Protein AF-0000000066291479 (afdb_homodimer)

Secondary structure (DSSP, 8-state):
-----HHHHHHHHHHHHHHHHHHTTT--HHHHHH-HHHHHHHHHHHHHHHHHHHTS-HHHHHH-TTS-HHHHHHHHHHHHH-GGG--HHHHHHIIIIIHHHHHHHHHT-/-----HHHHHHHHHHHHHHHHHHTTT--HHHHHH-HHHHHHHHHHHHHHHHHHHTS-HHHHHH-TTS-HHHHHHHHHHHHH-GGG--HHHHHHIIIIIHHHHHHHHHT-

Radius of gyration: 17.62 Å; Cα contacts (8 Å, |Δi|>4): 246; chains: 2; bounding box: 36×48×38 Å

Nearest PDB structures (foldseek):
  6n1l-assembly1_A  TM=4.143E-01  e=2.538E+00  Borreliella burgdorferi B31
  8bw8-assembly3_F  TM=4.283E-01  e=4.733E+00  Drosophila melanogaster
  6dg6-assembly5_E  TM=4.353E-01  e=8.826E+00  synthetic construct
  3eab-assembly3_C  TM=3.447E-01  e=7.171E+00  Homo sapiens
  6n1l-assembly1_A  TM=4.154E-01  e=2.538E+00  Borreliella burgdorferi B31

Foldseek 3Di:
DPPDDLVVLLVLLLVLLVVLCVLPVPHDLVVCVPDVVSVVSNLVSLLSNLVSLVPDDPVNCVVQVQQPSVVSVVSNVCCVPVVPDDDSVVVVCCSVPVSVSNNVSSVVD/DPPDDLVVLLVLLLVLLVVLCVLPVPHDLVVCVPDVVSVVSNLVSLLSNLVSLVPDDPVNCVVQVQQPSVVSVVSNVCCVPVVPDDDSVVVVCCSVPVSVSNNVSSVVD

InterPro domains:
  IPR008201 Ribonuclease HepT-like [PF01934] (13-107)
  IPR037038 tRNA nuclease HepT-like superfamily [G3DSA:1.20.120.580] (60-109)

Solvent-accessible surface area (backbone atoms only — not comparable to full-atom values): 11891 Å² total; per-residue (Å²): 126,80,87,64,54,71,65,58,33,53,48,48,29,43,54,24,34,52,46,42,48,62,76,47,66,90,54,55,70,70,56,45,76,72,29,63,55,58,46,29,18,41,50,36,29,45,35,47,30,6,52,35,40,66,69,54,50,66,72,60,46,66,74,44,67,85,46,62,52,66,58,37,33,50,49,22,52,43,56,66,75,42,59,89,68,68,58,61,69,61,49,48,48,39,56,70,50,49,36,60,50,46,39,56,48,58,71,70,105,127,80,88,64,53,69,66,58,32,52,47,48,30,41,53,25,36,51,46,41,48,62,75,45,66,90,56,53,68,71,55,43,77,72,29,62,55,57,47,29,18,39,50,36,28,46,35,47,31,6,54,34,40,66,69,54,49,67,72,62,44,66,75,44,66,86,45,61,52,66,59,36,32,50,48,24,51,44,57,67,74,40,60,89,69,67,58,60,69,60,49,47,48,40,56,70,51,49,37,60,48,47,38,56,50,57,72,70,104

Organism: Methanocaldococcus jannaschii (strain ATCC 43067 / DSM 2661 / JAL-1 / JCM 10045 / NBRC 100440) (NCBI:txid243232)

pLDDT: mean 96.5, std 7.43, range [45.62, 98.94]

Structure (mmCIF, N/CA/C/O backbone):
data_AF-0000000066291479-model_v1
#
loop_
_entity.id
_entity.type
_entity.pdbx_description
1 polymer 'Putative RNase MJ1380'
#
loop_
_atom_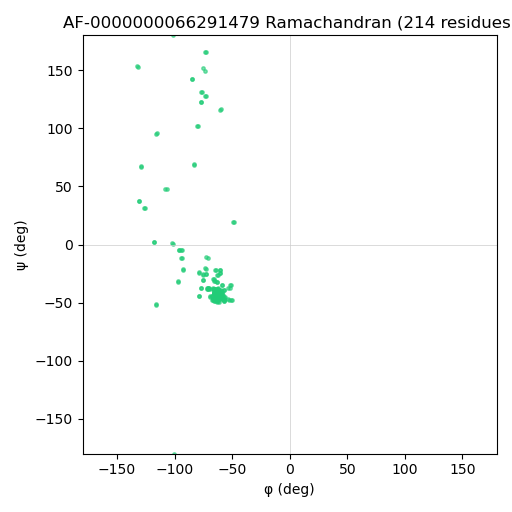site.group_PDB
_atom_site.id
_atom_site.type_symbol
_atom_site.label_atom_id
_atom_site.label_alt_id
_atom_site.label_comp_id
_atom_site.label_asym_id
_atom_site.label_entity_id
_atom_site.label_seq_id
_atom_site.pdbx_PDB_ins_code
_atom_site.Cartn_x
_atom_site.Cartn_y
_atom_site.Cartn_z
_atom_site.occupancy
_atom_site.B_iso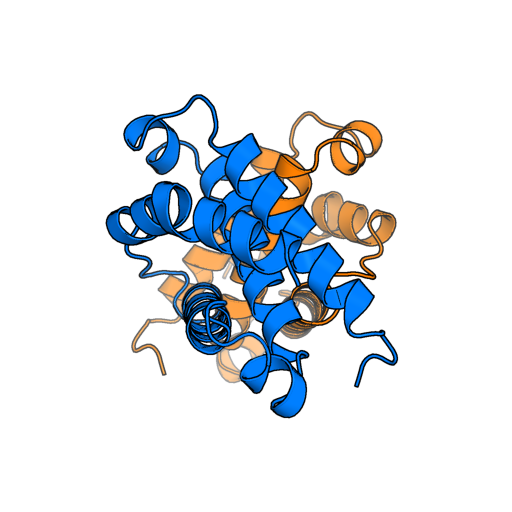_or_equiv
_atom_site.auth_seq_id
_atom_site.auth_comp_id
_atom_site.auth_asym_id
_atom_site.auth_atom_id
_atom_site.pdbx_PDB_model_num
ATOM 1 N N . MET A 1 1 ? -16 0.731 13.461 1 45.62 1 MET A N 1
ATOM 2 C CA . MET A 1 1 ? -15.219 1.939 13.227 1 45.62 1 MET A CA 1
ATOM 3 C C . MET A 1 1 ? -14.156 2.111 14.305 1 45.62 1 MET A C 1
ATOM 5 O O . MET A 1 1 ? -14.398 1.809 15.477 1 45.62 1 MET A O 1
ATOM 9 N N . SER A 1 2 ? -12.859 2.281 13.93 1 53.69 2 SER A N 1
ATOM 10 C CA . SER A 1 2 ? -11.82 2.133 14.945 1 53.69 2 SER A CA 1
ATOM 11 C C . SER A 1 2 ? -12.016 3.129 16.078 1 53.69 2 SER A C 1
ATOM 13 O O . SER A 1 2 ? -12.469 4.254 15.859 1 53.69 2 SER A O 1
ATOM 15 N N . LYS A 1 3 ? -12.242 2.691 17.141 1 65.75 3 LYS A N 1
ATOM 16 C CA . LYS A 1 3 ? -12.32 3.404 18.422 1 65.75 3 LYS A CA 1
ATOM 17 C C . LYS A 1 3 ? -11.102 4.305 18.609 1 65.75 3 LYS A C 1
ATOM 19 O O . LYS A 1 3 ? -10.883 4.824 19.719 1 65.75 3 LYS A O 1
ATOM 24 N N . ARG A 1 4 ? -10.516 4.559 17.5 1 82.25 4 ARG A N 1
ATOM 25 C CA . ARG A 1 4 ? -9.312 5.371 17.625 1 82.25 4 ARG A CA 1
ATOM 26 C C . ARG A 1 4 ? -9.648 6.855 17.656 1 82.25 4 ARG A C 1
ATOM 28 O O . ARG A 1 4 ? -10.578 7.301 16.969 1 82.25 4 ARG A O 1
ATOM 35 N N . ASP A 1 5 ? -8.953 7.57 18.438 1 90.19 5 ASP A N 1
ATOM 36 C CA . ASP A 1 5 ? -9.109 9.016 18.562 1 90.19 5 ASP A CA 1
ATOM 37 C C . ASP A 1 5 ? -8.547 9.742 17.344 1 90.19 5 ASP A C 1
ATOM 39 O O . ASP A 1 5 ? -7.664 9.227 16.656 1 90.19 5 ASP A O 1
ATOM 43 N N . VAL A 1 6 ? -9.148 10.859 17.047 1 94.69 6 VAL A N 1
ATOM 44 C CA . VAL A 1 6 ? -8.734 11.688 15.922 1 94.69 6 VAL A CA 1
ATOM 45 C C . VAL A 1 6 ? -7.234 11.945 15.992 1 94.69 6 VAL A C 1
ATOM 47 O O . VAL A 1 6 ? -6.551 11.977 14.961 1 94.69 6 VAL A O 1
ATOM 50 N N . LYS A 1 7 ? -6.711 12.062 17.156 1 95.44 7 LYS A N 1
ATOM 51 C CA . LYS A 1 7 ? -5.289 12.328 17.359 1 95.44 7 LYS A CA 1
ATOM 52 C C . LYS A 1 7 ? -4.434 11.195 16.797 1 95.44 7 LYS A C 1
ATOM 54 O O . LYS A 1 7 ? -3.338 11.43 16.281 1 95.44 7 LYS A O 1
ATOM 59 N N . ALA A 1 8 ? -4.91 9.992 16.938 1 96.88 8 ALA A N 1
ATOM 60 C CA . ALA A 1 8 ? -4.172 8.836 16.438 1 96.88 8 ALA A CA 1
ATOM 61 C C . ALA A 1 8 ? -4.078 8.875 14.906 1 96.88 8 ALA A C 1
ATOM 63 O O . ALA A 1 8 ? -3.033 8.547 14.336 1 96.88 8 ALA A O 1
ATOM 64 N N . PHE A 1 9 ? -5.156 9.312 14.25 1 97.62 9 PHE A N 1
ATOM 65 C CA . PHE A 1 9 ? -5.164 9.391 12.797 1 97.62 9 PHE A CA 1
ATOM 66 C C . PHE A 1 9 ? -4.262 10.523 12.312 1 97.62 9 PHE A C 1
ATOM 68 O O . PHE A 1 9 ? -3.555 10.367 11.312 1 97.62 9 PHE A O 1
ATOM 75 N N . LEU A 1 10 ? -4.285 11.602 13.055 1 98.06 10 LEU A N 1
ATOM 76 C CA . LEU A 1 10 ? -3.402 12.703 12.711 1 98.06 10 LEU A CA 1
ATOM 77 C C . LEU A 1 10 ? -1.939 12.297 12.844 1 98.06 10 LEU A C 1
ATOM 79 O O . LEU A 1 10 ? -1.104 12.68 12.023 1 98.06 10 LEU A O 1
ATOM 83 N N . TYR A 1 11 ? -1.684 11.547 13.875 1 98 11 TYR A N 1
ATOM 84 C CA . TYR A 1 11 ? -0.327 11.047 14.078 1 98 11 TYR A CA 1
ATOM 85 C C . TYR A 1 11 ? 0.099 10.156 12.914 1 98 11 TYR A C 1
ATOM 87 O O . TYR A 1 11 ? 1.228 10.258 12.43 1 98 11 TYR A O 1
ATOM 95 N N . ASP A 1 12 ? -0.798 9.273 12.453 1 98.44 12 ASP A N 1
ATOM 96 C CA . ASP A 1 12 ? -0.493 8.391 11.336 1 98.44 12 ASP A CA 1
ATOM 97 C C . ASP A 1 12 ? -0.18 9.195 10.07 1 98.44 12 ASP A C 1
ATOM 99 O O . ASP A 1 12 ? 0.725 8.836 9.312 1 98.44 12 ASP A O 1
ATOM 103 N N . ILE A 1 13 ? -0.959 10.211 9.859 1 98.81 13 ILE A N 1
ATOM 104 C CA . ILE A 1 13 ? -0.757 11.062 8.695 1 98.81 13 ILE A CA 1
ATOM 105 C C . ILE A 1 13 ? 0.618 11.727 8.773 1 98.81 13 ILE A C 1
ATOM 107 O O . ILE A 1 13 ? 1.382 11.695 7.805 1 98.81 13 ILE A O 1
ATOM 111 N N . LEU A 1 14 ? 0.939 12.234 9.938 1 98.81 14 LEU A N 1
ATOM 112 C CA . LEU A 1 14 ? 2.205 12.938 10.117 1 98.81 14 LEU A CA 1
ATOM 113 C C . LEU A 1 14 ? 3.385 11.984 9.977 1 98.81 14 LEU A C 1
ATOM 115 O O . LEU A 1 14 ? 4.371 12.305 9.305 1 98.81 14 LEU A O 1
ATOM 119 N N . GLU A 1 15 ? 3.27 10.875 10.609 1 98.75 15 GLU A N 1
ATOM 120 C CA . GLU A 1 15 ? 4.336 9.875 10.523 1 98.75 15 GLU A CA 1
ATOM 121 C C . GLU A 1 15 ? 4.555 9.422 9.086 1 98.75 15 GLU A C 1
ATOM 123 O O . GLU A 1 15 ? 5.695 9.305 8.633 1 98.75 15 GLU A O 1
ATOM 128 N N . SER A 1 16 ? 3.486 9.211 8.375 1 98.88 16 SER A N 1
ATOM 129 C CA . SER A 1 16 ? 3.586 8.75 7 1 98.88 16 SER A CA 1
ATOM 130 C C . SER A 1 16 ? 4.121 9.844 6.082 1 98.88 16 SER A C 1
ATOM 132 O O . SER A 1 16 ? 4.871 9.562 5.145 1 98.88 16 SER A O 1
ATOM 134 N N . ALA A 1 17 ? 3.689 11.055 6.355 1 98.94 17 ALA A N 1
ATOM 135 C CA . ALA A 1 17 ? 4.262 12.164 5.602 1 98.94 17 ALA A CA 1
ATOM 136 C C . ALA A 1 17 ? 5.77 12.258 5.82 1 98.94 17 ALA A C 1
ATOM 138 O O . ALA A 1 17 ? 6.531 12.453 4.867 1 98.94 17 ALA A O 1
ATOM 139 N N . ASN A 1 18 ? 6.199 12.109 7.074 1 98.88 18 ASN A N 1
ATOM 140 C CA . ASN A 1 18 ? 7.625 12.102 7.387 1 98.88 18 ASN A CA 1
ATOM 141 C C . ASN A 1 18 ? 8.352 10.977 6.664 1 98.88 18 ASN A C 1
ATOM 143 O O . ASN A 1 18 ? 9.477 11.156 6.195 1 98.88 18 ASN A O 1
ATOM 147 N N . ASP A 1 19 ? 7.703 9.859 6.605 1 98.88 19 ASP A N 1
ATOM 148 C CA . ASP A 1 19 ? 8.297 8.719 5.91 1 98.88 19 ASP A CA 1
ATOM 149 C C . ASP A 1 19 ? 8.516 9.023 4.434 1 98.88 19 ASP A C 1
ATOM 151 O O . ASP A 1 19 ? 9.578 8.734 3.885 1 98.88 19 ASP A O 1
ATOM 155 N N . VAL A 1 20 ? 7.523 9.609 3.766 1 98.94 20 VAL A N 1
ATOM 156 C CA . VAL A 1 20 ? 7.633 9.969 2.355 1 98.94 20 VAL A CA 1
ATOM 157 C C . VAL A 1 20 ? 8.828 10.898 2.146 1 98.94 20 VAL A C 1
ATOM 159 O O . VAL A 1 20 ? 9.625 10.695 1.234 1 98.94 20 VAL A O 1
ATOM 162 N N . ILE A 1 21 ? 8.867 11.875 3.002 1 98.88 21 ILE A N 1
ATOM 163 C CA . ILE A 1 21 ? 9.922 12.875 2.9 1 98.88 21 ILE A CA 1
ATOM 164 C C . ILE A 1 21 ? 11.281 12.211 3.119 1 98.88 21 ILE A C 1
ATOM 166 O O . ILE A 1 21 ? 12.227 12.445 2.359 1 98.88 21 ILE A O 1
ATOM 170 N N . GLU A 1 22 ? 11.398 11.336 4.043 1 98.75 22 GLU A N 1
ATOM 171 C CA . GLU A 1 22 ? 12.656 10.656 4.355 1 98.75 22 GLU A CA 1
ATOM 172 C C . GLU A 1 22 ? 13.055 9.688 3.24 1 98.75 22 GLU A C 1
ATOM 174 O O . GLU A 1 22 ? 14.219 9.641 2.842 1 98.75 22 GLU A O 1
ATOM 179 N N . PHE A 1 23 ? 12.094 8.922 2.746 1 98.75 23 PHE A N 1
ATOM 180 C CA . PHE A 1 23 ? 12.367 7.941 1.703 1 98.75 23 PHE A CA 1
ATOM 181 C C . PHE A 1 23 ? 12.898 8.617 0.445 1 98.75 23 PHE A C 1
ATOM 183 O O . PHE A 1 23 ? 13.586 7.992 -0.36 1 98.75 23 PHE A O 1
ATOM 190 N N . THR A 1 24 ? 12.562 9.914 0.266 1 98.81 24 THR A N 1
ATOM 191 C CA . THR A 1 24 ? 12.852 10.555 -1.014 1 98.81 24 THR A CA 1
ATOM 192 C C . THR A 1 24 ? 13.828 11.711 -0.83 1 98.81 24 THR A C 1
ATOM 194 O O . THR A 1 24 ? 14.023 12.516 -1.744 1 98.81 24 THR A O 1
ATOM 197 N N . LYS A 1 25 ? 14.32 11.992 0.314 1 97.69 25 LYS A N 1
ATOM 198 C CA . LYS A 1 25 ? 15.109 13.156 0.707 1 97.69 25 LYS A CA 1
ATOM 199 C C . LYS A 1 25 ? 16.312 13.336 -0.22 1 97.69 25 LYS A C 1
ATOM 201 O O . LYS A 1 25 ? 16.641 14.461 -0.596 1 97.69 25 LYS A O 1
ATOM 206 N N . ASP A 1 26 ? 17.031 12.383 -0.728 1 96.81 26 ASP A N 1
ATOM 207 C CA . ASP A 1 26 ? 18.281 12.57 -1.448 1 96.81 26 ASP A CA 1
ATOM 208 C C . ASP A 1 26 ? 18.234 11.898 -2.82 1 96.81 26 ASP A C 1
ATOM 210 O O . ASP A 1 26 ? 19.25 11.406 -3.314 1 96.81 26 ASP A O 1
ATOM 214 N N . ILE A 1 27 ? 17.031 11.906 -3.312 1 98.38 27 ILE A N 1
ATOM 215 C CA . ILE A 1 27 ? 16.938 11.289 -4.633 1 98.38 27 ILE A CA 1
ATOM 216 C C . ILE A 1 27 ? 16.156 12.203 -5.574 1 98.38 27 ILE A C 1
ATOM 218 O O . ILE A 1 27 ? 15.336 13.008 -5.129 1 98.38 27 ILE A O 1
ATOM 222 N N . ASP A 1 28 ? 16.469 12.078 -6.844 1 98.5 28 ASP A N 1
ATOM 223 C CA . ASP A 1 28 ? 15.711 12.805 -7.863 1 98.5 28 ASP A CA 1
ATOM 224 C C . ASP A 1 28 ? 14.695 11.891 -8.547 1 98.5 28 ASP A C 1
ATOM 226 O O . ASP A 1 28 ? 14.523 10.734 -8.141 1 98.5 28 ASP A O 1
ATOM 230 N N . TYR A 1 29 ? 13.977 12.406 -9.453 1 98.69 29 TYR A N 1
ATOM 231 C CA . TYR A 1 29 ? 12.906 11.656 -10.102 1 98.69 29 TYR A CA 1
ATOM 232 C C . TYR A 1 29 ? 13.453 10.398 -10.773 1 98.69 29 TYR A C 1
ATOM 234 O O . TYR A 1 29 ? 12.812 9.344 -10.742 1 98.69 29 TYR A O 1
ATOM 242 N N . ASN A 1 30 ? 14.562 10.531 -11.422 1 98.75 30 ASN A N 1
ATOM 243 C CA . ASN A 1 30 ? 15.148 9.383 -12.109 1 98.75 30 ASN A CA 1
ATOM 244 C C . ASN A 1 30 ? 15.469 8.25 -11.148 1 98.75 30 ASN A C 1
ATOM 246 O O . ASN A 1 30 ? 15.234 7.082 -11.453 1 98.75 30 ASN A O 1
ATOM 250 N N . GLU A 1 31 ? 16.031 8.562 -10.039 1 98.69 31 GLU A N 1
ATOM 251 C CA . GLU A 1 31 ? 16.297 7.559 -9.016 1 98.69 31 GLU A CA 1
ATOM 252 C C . GLU A 1 31 ? 15.008 6.965 -8.469 1 98.69 31 GLU A C 1
ATOM 254 O O . GLU A 1 31 ? 14.922 5.758 -8.242 1 98.69 31 GLU A O 1
ATOM 259 N N . PHE A 1 32 ? 14.094 7.863 -8.336 1 98.81 32 PHE A N 1
ATOM 260 C CA . PHE A 1 32 ? 12.789 7.438 -7.84 1 98.81 32 PHE A CA 1
ATOM 261 C C . PHE A 1 32 ? 12.141 6.438 -8.789 1 98.81 32 PHE A C 1
ATOM 263 O O . PHE A 1 32 ? 11.758 5.344 -8.375 1 98.81 32 PHE A O 1
ATOM 270 N N . ILE A 1 33 ? 12.102 6.719 -10.047 1 98.56 33 ILE A N 1
ATOM 271 C CA . ILE A 1 33 ? 11.352 5.918 -11.016 1 98.56 33 ILE A CA 1
ATOM 272 C C . ILE A 1 33 ? 12.086 4.602 -11.266 1 98.56 33 ILE A C 1
ATOM 274 O O . ILE A 1 33 ? 11.469 3.607 -11.656 1 98.56 33 ILE A O 1
ATOM 278 N N . ASN A 1 34 ? 13.359 4.531 -10.969 1 98.38 34 ASN A N 1
ATOM 279 C CA . ASN A 1 34 ? 14.133 3.334 -11.258 1 98.38 34 ASN A CA 1
ATOM 280 C C . ASN A 1 34 ? 14.359 2.492 -10.008 1 98.38 34 ASN A C 1
ATOM 282 O O . ASN A 1 34 ? 15.023 1.456 -10.055 1 98.38 34 ASN A O 1
ATOM 286 N N . ASN A 1 35 ? 13.844 2.912 -8.93 1 98.31 35 ASN A N 1
ATOM 287 C CA . ASN A 1 35 ? 13.93 2.162 -7.68 1 98.31 35 ASN A CA 1
ATOM 288 C C . ASN A 1 35 ? 12.547 1.723 -7.195 1 98.31 35 ASN A C 1
ATOM 290 O O . ASN A 1 35 ? 11.898 2.438 -6.43 1 98.31 35 ASN A O 1
ATOM 294 N N . LYS A 1 36 ? 12.234 0.596 -7.523 1 98.5 36 LYS A N 1
ATOM 295 C CA . LYS A 1 36 ? 10.891 0.085 -7.281 1 98.5 36 LYS A CA 1
ATOM 296 C C . LYS A 1 36 ? 10.586 0.019 -5.789 1 98.5 36 LYS A C 1
ATOM 298 O O . LYS A 1 36 ? 9.461 0.272 -5.367 1 98.5 36 LYS A O 1
ATOM 303 N N . MET A 1 37 ? 11.547 -0.345 -5.051 1 98.56 37 MET A N 1
ATOM 304 C CA . MET A 1 37 ? 11.336 -0.451 -3.607 1 98.56 37 MET A CA 1
ATOM 305 C C . MET A 1 37 ? 10.945 0.897 -3.016 1 98.56 37 MET A C 1
ATOM 307 O O . MET A 1 37 ? 10.031 0.975 -2.193 1 98.56 37 MET A O 1
ATOM 311 N N . ILE A 1 38 ? 11.625 1.952 -3.441 1 98.81 38 ILE A N 1
ATOM 312 C CA . ILE A 1 38 ? 11.305 3.287 -2.949 1 98.81 38 ILE A CA 1
ATOM 313 C C . ILE A 1 38 ? 9.906 3.684 -3.416 1 98.81 38 ILE A C 1
ATOM 315 O O . ILE A 1 38 ? 9.109 4.219 -2.639 1 98.81 38 ILE A O 1
ATOM 319 N N . ARG A 1 39 ? 9.57 3.365 -4.664 1 98.81 39 ARG A N 1
ATOM 320 C CA . ARG A 1 39 ? 8.25 3.705 -5.199 1 98.81 39 ARG A CA 1
ATOM 321 C C . ARG A 1 39 ? 7.145 3.012 -4.41 1 98.81 39 ARG A C 1
ATOM 323 O O . ARG A 1 39 ? 6.152 3.639 -4.043 1 98.81 39 ARG A O 1
ATOM 330 N N . TYR A 1 40 ? 7.41 1.78 -4.156 1 98.88 40 TYR A N 1
ATOM 331 C CA . TYR A 1 40 ? 6.422 1.006 -3.416 1 98.88 40 TYR A CA 1
ATOM 332 C C . TYR A 1 40 ? 6.258 1.54 -1.999 1 98.88 40 TYR A C 1
ATOM 334 O O . TYR A 1 40 ? 5.133 1.681 -1.508 1 98.88 40 TYR A O 1
ATOM 342 N N . ALA A 1 41 ? 7.34 1.859 -1.37 1 98.94 41 ALA A N 1
ATOM 343 C CA . ALA A 1 41 ? 7.297 2.367 -0.001 1 98.94 41 ALA A CA 1
ATOM 344 C C . ALA A 1 41 ? 6.562 3.703 0.065 1 98.94 41 ALA A C 1
ATOM 346 O O . ALA A 1 41 ? 5.75 3.928 0.963 1 98.94 41 ALA A O 1
ATOM 347 N N . VAL A 1 42 ? 6.852 4.527 -0.869 1 98.94 42 VAL A N 1
ATOM 348 C CA . VAL A 1 42 ? 6.223 5.844 -0.934 1 98.94 42 VAL A CA 1
ATOM 349 C C . VAL A 1 42 ? 4.719 5.691 -1.136 1 98.94 42 VAL A C 1
ATOM 351 O O . VAL A 1 42 ? 3.924 6.348 -0.458 1 98.94 42 VAL A O 1
ATOM 354 N N . ILE A 1 43 ? 4.363 4.84 -2.023 1 98.94 43 ILE A N 1
ATOM 355 C CA . ILE A 1 43 ? 2.949 4.637 -2.322 1 98.94 43 ILE A CA 1
ATOM 356 C C . ILE A 1 43 ? 2.232 4.086 -1.091 1 98.94 43 ILE A C 1
ATOM 358 O O . ILE A 1 43 ? 1.132 4.527 -0.756 1 98.94 43 ILE A O 1
ATOM 362 N N . ARG A 1 44 ? 2.836 3.201 -0.407 1 98.94 44 ARG A N 1
ATOM 363 C CA . ARG A 1 44 ? 2.275 2.67 0.831 1 98.94 44 ARG A CA 1
ATOM 364 C C . ARG A 1 44 ? 2.049 3.781 1.851 1 98.94 44 ARG A C 1
ATOM 366 O O . ARG A 1 44 ? 1.003 3.832 2.5 1 98.94 44 ARG A O 1
ATOM 373 N N . ALA A 1 45 ? 2.984 4.641 2.006 1 98.94 45 ALA A N 1
ATOM 374 C CA . ALA A 1 45 ? 2.854 5.754 2.943 1 98.94 45 ALA A CA 1
ATOM 375 C C . ALA A 1 45 ? 1.689 6.664 2.557 1 98.94 45 ALA A C 1
ATOM 377 O O . ALA A 1 45 ? 0.925 7.102 3.418 1 98.94 45 ALA A O 1
ATOM 378 N N . LEU A 1 46 ? 1.566 6.898 1.259 1 98.94 46 LEU A N 1
ATOM 379 C CA . LEU A 1 46 ? 0.479 7.742 0.77 1 98.94 46 LEU A CA 1
ATOM 380 C C . LEU A 1 46 ? -0.872 7.07 0.995 1 98.94 46 LEU A C 1
ATOM 382 O O . LEU A 1 46 ? -1.861 7.742 1.295 1 98.94 46 LEU A O 1
ATOM 386 N N . GLU A 1 47 ? -0.913 5.789 0.826 1 98.94 47 GLU A N 1
ATOM 387 C CA . GLU A 1 47 ? -2.131 5.039 1.115 1 98.94 47 GLU A CA 1
ATOM 388 C C . GLU A 1 47 ? -2.539 5.191 2.578 1 98.94 47 GLU A C 1
ATOM 390 O O . GLU A 1 47 ? -3.723 5.344 2.885 1 98.94 47 GLU A O 1
ATOM 395 N N . ILE A 1 48 ? -1.565 5.152 3.477 1 98.88 48 ILE A N 1
ATOM 396 C CA . ILE A 1 48 ? -1.852 5.293 4.902 1 98.88 48 ILE A CA 1
ATOM 397 C C . ILE A 1 48 ? -2.389 6.691 5.188 1 98.88 48 ILE A C 1
ATOM 399 O O . ILE A 1 48 ? -3.371 6.852 5.914 1 98.88 48 ILE A O 1
ATOM 403 N N . ILE A 1 49 ? -1.785 7.691 4.574 1 98.88 49 ILE A N 1
ATOM 404 C CA . ILE A 1 49 ? -2.246 9.062 4.734 1 98.88 49 ILE A CA 1
ATOM 405 C C . ILE A 1 49 ? -3.713 9.172 4.32 1 98.88 49 ILE A C 1
ATOM 407 O O . ILE A 1 49 ? -4.531 9.742 5.047 1 98.88 49 ILE A O 1
ATOM 411 N N . GLY A 1 50 ? -4.027 8.648 3.191 1 98.69 50 GLY A N 1
ATOM 412 C CA . GLY A 1 50 ? -5.398 8.688 2.705 1 98.69 50 GLY A CA 1
ATOM 413 C C . GLY A 1 50 ? -6.359 7.895 3.568 1 98.69 50 GLY A C 1
ATOM 414 O O . GLY A 1 50 ? -7.477 8.344 3.836 1 98.69 50 GLY A O 1
ATOM 415 N N . GLU A 1 51 ? -5.922 6.711 3.988 1 98.5 51 GLU A N 1
ATOM 416 C CA . GLU A 1 51 ? -6.781 5.883 4.832 1 98.5 51 GLU A CA 1
ATOM 417 C C . GLU A 1 51 ? -7.078 6.574 6.16 1 98.5 51 GLU A C 1
ATOM 419 O O . GLU A 1 51 ? -8.227 6.621 6.602 1 98.5 51 GLU A O 1
ATOM 424 N N . ALA A 1 52 ? -6.051 7.062 6.805 1 98.12 52 ALA A N 1
ATOM 425 C CA . ALA A 1 52 ? -6.23 7.781 8.062 1 98.12 52 ALA A CA 1
ATOM 426 C C . ALA A 1 52 ? -7.164 8.977 7.883 1 98.12 52 ALA A C 1
ATOM 428 O O . ALA A 1 52 ? -8 9.25 8.742 1 98.12 52 ALA A O 1
ATOM 429 N N . SER A 1 53 ? -7.035 9.641 6.777 1 98.25 53 SER A N 1
ATOM 430 C CA . SER A 1 53 ? -7.848 10.82 6.492 1 98.25 53 SER A CA 1
ATOM 431 C C . SER A 1 53 ? -9.328 10.461 6.406 1 98.25 53 SER A C 1
ATOM 433 O O . SER A 1 53 ? -10.188 11.281 6.738 1 98.25 53 SER A O 1
ATOM 435 N N . ARG A 1 54 ? -9.562 9.297 5.953 1 96.94 54 ARG A N 1
ATOM 436 C CA . ARG A 1 54 ? -10.938 8.852 5.801 1 96.94 54 ARG A CA 1
ATOM 437 C C . ARG A 1 54 ? -11.664 8.836 7.141 1 96.94 54 ARG A C 1
ATOM 439 O O . ARG A 1 54 ? -12.891 8.969 7.195 1 96.94 54 ARG A O 1
ATOM 446 N N . TYR A 1 55 ? -10.953 8.773 8.156 1 96.38 55 TYR A N 1
ATOM 447 C CA . TYR A 1 55 ? -11.562 8.594 9.469 1 96.38 55 TYR A CA 1
ATOM 448 C C . TYR A 1 55 ? -11.742 9.93 10.18 1 96.38 55 TYR A C 1
ATOM 450 O O . TYR A 1 55 ? -12.328 9.992 11.266 1 96.38 55 TYR A O 1
ATOM 458 N N . ILE A 1 56 ? -11.258 10.977 9.578 1 96.69 56 ILE A N 1
ATOM 459 C CA . ILE A 1 56 ? -11.469 12.312 10.125 1 96.69 56 ILE A CA 1
ATOM 460 C C . ILE A 1 56 ? -12.883 12.781 9.812 1 96.69 56 ILE A C 1
ATOM 462 O O . ILE A 1 56 ? -13.289 12.828 8.641 1 96.69 56 ILE A O 1
ATOM 466 N N . ASN A 1 57 ? -13.594 13.094 10.828 1 94.81 57 ASN A N 1
ATOM 467 C CA . ASN A 1 57 ? -15 13.43 10.617 1 94.81 57 ASN A CA 1
ATOM 468 C C . ASN A 1 57 ? -15.148 14.805 9.961 1 94.81 57 ASN A C 1
ATOM 470 O O . ASN A 1 57 ? -14.211 15.609 9.969 1 94.81 57 ASN A O 1
ATOM 474 N N . ASN A 1 58 ? -16.312 15.039 9.484 1 95.62 58 ASN A N 1
ATOM 475 C CA . ASN A 1 58 ? -16.578 16.234 8.703 1 95.62 58 ASN A CA 1
ATOM 476 C C . ASN A 1 58 ? -16.422 17.5 9.539 1 95.62 58 ASN A C 1
ATOM 478 O O . ASN A 1 58 ? -15.93 18.516 9.055 1 95.62 58 ASN A O 1
ATOM 482 N N . ASP A 1 59 ? -16.922 17.484 10.75 1 95.62 59 ASP A N 1
ATOM 483 C CA . ASP A 1 59 ? -16.797 18.641 11.625 1 95.62 59 ASP A CA 1
ATOM 484 C C . ASP A 1 59 ? -15.344 19.047 11.805 1 95.62 59 ASP A C 1
ATOM 486 O O . ASP A 1 59 ? -15.016 20.234 11.781 1 95.62 59 ASP A O 1
ATOM 490 N N . PHE A 1 60 ? -14.523 18.094 12.031 1 95.75 60 PHE A N 1
ATOM 491 C CA . PHE A 1 60 ? -13.094 18.344 12.203 1 95.75 60 PHE A CA 1
ATOM 492 C C . PHE A 1 60 ? -12.477 18.859 10.914 1 95.75 60 PHE A C 1
ATOM 494 O O . PHE A 1 60 ? -11.656 19.781 10.938 1 95.75 60 PHE A O 1
ATOM 501 N N . ARG A 1 61 ? -12.844 18.312 9.805 1 96.5 61 ARG A N 1
ATOM 502 C CA . ARG A 1 61 ? -12.344 18.75 8.508 1 96.5 61 ARG A CA 1
ATOM 503 C C . ARG A 1 61 ? -12.664 20.219 8.25 1 96.5 61 ARG A C 1
ATOM 505 O O . ARG A 1 61 ? -11.836 20.953 7.711 1 96.5 61 ARG A O 1
ATOM 512 N N . GLU A 1 62 ? -13.828 20.531 8.617 1 96.94 62 GLU A N 1
ATOM 513 C CA . GLU A 1 62 ? -14.289 21.906 8.391 1 96.94 62 GLU A CA 1
ATOM 514 C C . GLU A 1 62 ? -13.492 22.906 9.227 1 96.94 62 GLU A C 1
ATOM 516 O O . GLU A 1 62 ? -13.344 24.062 8.836 1 96.94 62 GLU A O 1
ATOM 521 N N . LYS A 1 63 ? -13.023 22.469 10.344 1 96.81 63 LYS A N 1
ATOM 522 C CA . LYS A 1 63 ? -12.227 23.328 11.227 1 96.81 63 LYS A CA 1
ATOM 523 C C . LYS A 1 63 ? -10.836 23.562 10.648 1 96.81 63 LYS A C 1
ATOM 525 O O . LYS A 1 63 ? -10.18 24.562 10.977 1 96.81 63 LYS A O 1
ATOM 530 N N . PHE A 1 64 ? -10.352 22.688 9.844 1 97.62 64 PHE A N 1
ATOM 531 C CA . PHE A 1 64 ? -9.016 22.766 9.266 1 97.62 64 PHE A CA 1
ATOM 532 C C . PHE A 1 64 ? -9.07 22.594 7.75 1 97.62 64 PHE A C 1
ATOM 534 O O . PHE A 1 64 ? -8.516 21.625 7.211 1 97.62 64 PHE A O 1
ATOM 541 N N . PRO A 1 65 ? -9.656 23.547 7.098 1 96.62 65 PRO A N 1
ATOM 542 C CA . PRO A 1 65 ? -9.938 23.422 5.664 1 96.62 65 PRO A CA 1
ATOM 543 C C . PRO A 1 65 ? -8.68 23.5 4.805 1 96.62 65 PRO A C 1
ATOM 545 O O . PRO A 1 65 ? -8.719 23.172 3.615 1 96.62 65 PRO A O 1
ATOM 548 N N . ASN A 1 66 ? -7.578 23.891 5.363 1 97.31 66 ASN A N 1
ATOM 549 C CA . ASN A 1 66 ? -6.332 23.984 4.609 1 97.31 66 ASN A CA 1
ATOM 550 C C . ASN A 1 66 ? -5.723 22.609 4.359 1 97.31 66 ASN A C 1
ATOM 552 O O . ASN A 1 66 ? -4.871 22.453 3.484 1 97.31 66 ASN A O 1
ATOM 556 N N . VAL A 1 67 ? -6.059 21.688 5.223 1 98.44 67 VAL A N 1
ATOM 557 C CA . VAL A 1 67 ? -5.648 20.312 4.965 1 98.44 67 VAL A CA 1
ATOM 558 C C . VAL A 1 67 ? -6.496 19.719 3.84 1 98.44 67 VAL A C 1
ATOM 560 O O . VAL A 1 67 ? -7.727 19.781 3.889 1 98.44 67 VAL A O 1
ATOM 563 N N . PRO A 1 68 ? -5.887 19.172 2.832 1 98.38 68 PRO A N 1
ATOM 564 C CA . PRO A 1 68 ? -6.652 18.656 1.698 1 98.38 68 PRO A CA 1
ATOM 565 C C . PRO A 1 68 ? -7.191 17.25 1.944 1 98.38 68 PRO A C 1
ATOM 567 O O . PRO A 1 68 ? -6.82 16.312 1.233 1 98.38 68 PRO A O 1
ATOM 570 N N . TRP A 1 69 ? -8.148 17.078 2.852 1 98.38 69 TRP A N 1
ATOM 571 C CA . TRP A 1 69 ? -8.672 15.797 3.336 1 98.38 69 TRP A CA 1
ATOM 572 C C . TRP A 1 69 ? -9.203 14.953 2.184 1 98.38 69 TRP A C 1
ATOM 574 O O . TRP A 1 69 ? -8.828 13.789 2.037 1 98.38 69 TRP A O 1
ATOM 584 N N . LYS A 1 70 ? -9.977 15.547 1.33 1 98 70 LYS A N 1
ATOM 585 C CA . LYS A 1 70 ? -10.641 14.812 0.253 1 98 70 LYS A CA 1
ATOM 586 C C . LYS A 1 70 ? -9.633 14.367 -0.807 1 98 70 LYS A C 1
ATOM 588 O O . LYS A 1 70 ? -9.758 13.281 -1.368 1 98 70 LYS A O 1
ATOM 593 N N . GLU A 1 71 ? -8.703 15.203 -1.062 1 98.62 71 GLU A N 1
ATOM 594 C CA . GLU A 1 71 ? -7.68 14.883 -2.049 1 98.62 71 GLU A CA 1
ATOM 595 C C . GLU A 1 71 ? -6.809 13.719 -1.579 1 98.62 71 GLU A C 1
ATOM 597 O O . GLU A 1 71 ? -6.414 12.867 -2.381 1 98.62 71 GLU A O 1
ATOM 602 N N . MET A 1 72 ? -6.516 13.711 -0.301 1 98.81 72 MET A N 1
ATOM 603 C CA . MET A 1 72 ? -5.723 12.617 0.262 1 98.81 72 MET A CA 1
ATOM 604 C C . MET A 1 72 ? -6.461 11.289 0.142 1 98.81 72 MET A C 1
ATOM 606 O O . MET A 1 72 ? -5.871 10.281 -0.249 1 98.81 72 MET A O 1
ATOM 610 N N . VAL A 1 73 ? -7.703 11.312 0.436 1 98.62 73 VAL A N 1
ATOM 611 C CA . VAL A 1 73 ? -8.523 10.117 0.312 1 98.62 73 VAL A CA 1
ATOM 612 C C . VAL A 1 73 ? -8.617 9.703 -1.155 1 98.62 73 VAL A C 1
ATOM 614 O O . VAL A 1 73 ? -8.516 8.516 -1.48 1 98.62 73 VAL A O 1
ATOM 617 N N . GLY A 1 74 ? -8.828 10.688 -1.994 1 98.5 74 GLY A N 1
ATOM 618 C CA . GLY A 1 74 ? -8.906 10.422 -3.422 1 98.5 74 GLY A CA 1
ATOM 619 C C . GLY A 1 74 ? -7.648 9.781 -3.979 1 98.5 74 GLY A C 1
ATOM 620 O O . GLY A 1 74 ? -7.727 8.82 -4.754 1 98.5 74 GLY A O 1
ATOM 621 N N . LEU A 1 75 ? -6.527 10.312 -3.609 1 98.69 75 LEU A N 1
ATOM 622 C CA . LEU A 1 75 ? -5.266 9.75 -4.078 1 98.69 75 LEU A CA 1
ATOM 623 C C . LEU A 1 75 ? -5.113 8.305 -3.619 1 98.69 75 LEU A C 1
ATOM 625 O O . LEU A 1 75 ? -4.695 7.441 -4.398 1 98.69 75 LEU A O 1
ATOM 629 N N . ARG A 1 76 ? -5.395 8.062 -2.367 1 98.5 76 ARG A N 1
ATOM 630 C CA . ARG A 1 76 ? -5.359 6.699 -1.844 1 98.5 76 ARG A CA 1
ATOM 631 C C . ARG A 1 76 ? -6.176 5.758 -2.721 1 98.5 76 ARG A C 1
ATOM 633 O O . ARG A 1 76 ? -5.723 4.656 -3.049 1 98.5 76 ARG A O 1
ATOM 640 N N . ASN A 1 77 ? -7.402 6.141 -3.084 1 97.94 77 ASN A N 1
ATOM 641 C CA . ASN A 1 77 ? -8.281 5.312 -3.9 1 97.94 77 ASN A CA 1
ATOM 642 C C . ASN A 1 77 ? -7.664 5.008 -5.262 1 97.94 77 ASN A C 1
ATOM 644 O O . ASN A 1 77 ? -7.738 3.877 -5.742 1 97.94 77 ASN A O 1
ATOM 648 N N . ILE A 1 78 ? -7.082 5.977 -5.797 1 98.19 78 ILE A N 1
ATOM 649 C CA . ILE A 1 78 ? -6.43 5.801 -7.09 1 98.19 78 ILE A CA 1
ATOM 650 C C . ILE A 1 78 ? -5.277 4.809 -6.953 1 98.19 78 ILE A C 1
ATOM 652 O O . ILE A 1 78 ? -5.152 3.879 -7.754 1 98.19 78 ILE A O 1
ATOM 656 N N . LEU A 1 79 ? -4.449 4.969 -5.969 1 98.62 79 LEU A N 1
ATOM 657 C CA . LEU A 1 79 ? -3.254 4.148 -5.789 1 98.62 79 LEU A CA 1
ATOM 658 C C . LEU A 1 79 ? -3.625 2.697 -5.508 1 98.62 79 LEU A C 1
ATOM 660 O O . LEU A 1 79 ? -2.91 1.779 -5.914 1 98.62 79 LEU A O 1
ATOM 664 N N . ILE A 1 80 ? -4.746 2.498 -4.859 1 97.56 80 ILE A N 1
ATOM 665 C CA . ILE A 1 80 ? -5.176 1.152 -4.488 1 97.56 80 ILE A CA 1
ATOM 666 C C . ILE A 1 80 ? -5.793 0.457 -5.703 1 97.56 80 ILE A C 1
ATOM 668 O O . ILE A 1 80 ? -5.43 -0.676 -6.027 1 97.56 80 ILE A O 1
ATOM 672 N N . HIS A 1 81 ? -6.629 1.112 -6.457 1 95.12 81 HIS A N 1
ATOM 673 C CA . HIS A 1 81 ? -7.445 0.45 -7.469 1 95.12 81 HIS A CA 1
ATOM 674 C C . HIS A 1 81 ? -6.805 0.555 -8.852 1 95.12 81 HIS A C 1
ATOM 676 O O . HIS A 1 81 ? -6.98 -0.33 -9.688 1 95.12 81 HIS A O 1
ATOM 682 N N . LYS A 1 82 ? -6.125 1.634 -9.078 1 95.12 82 LYS A N 1
ATOM 683 C CA . LYS A 1 82 ? -5.473 1.844 -10.367 1 95.12 82 LYS A CA 1
ATOM 684 C C . LYS A 1 82 ? -3.961 1.68 -10.258 1 95.12 82 LYS A C 1
ATOM 686 O O . LYS A 1 82 ? -3.203 2.521 -10.742 1 95.12 82 LYS A O 1
ATOM 691 N N . TYR A 1 83 ? -3.576 0.635 -9.641 1 96.19 83 TYR A N 1
ATOM 692 C CA . TYR A 1 83 ? -2.166 0.405 -9.352 1 96.19 83 TYR A CA 1
ATOM 693 C C . TYR A 1 83 ? -1.365 0.237 -10.633 1 96.19 83 TYR A C 1
ATOM 695 O O . TYR A 1 83 ? -0.161 0.499 -10.664 1 96.19 83 TYR A O 1
ATOM 703 N N . PHE A 1 84 ? -1.896 -0.101 -11.719 1 93.12 84 PHE A N 1
ATOM 704 C CA . PHE A 1 84 ? -1.192 -0.38 -12.961 1 93.12 84 PHE A CA 1
ATOM 705 C C . PHE A 1 84 ? -1.14 0.862 -13.844 1 93.12 84 PHE A C 1
ATOM 707 O O . PHE A 1 84 ? -0.397 0.9 -14.828 1 93.12 84 PHE A O 1
ATOM 714 N N . GLY A 1 85 ? -1.724 1.888 -13.508 1 93.5 85 GLY A N 1
ATOM 715 C CA . GLY A 1 85 ? -1.776 3.078 -14.344 1 93.5 85 GLY A CA 1
ATOM 716 C C . GLY A 1 85 ? -1.402 4.344 -13.602 1 93.5 85 GLY A C 1
ATOM 717 O O . GLY A 1 85 ? -2.002 5.398 -13.82 1 93.5 85 GLY A O 1
ATOM 718 N N . ILE A 1 86 ? -0.492 4.246 -12.766 1 97.69 86 ILE A N 1
ATOM 719 C CA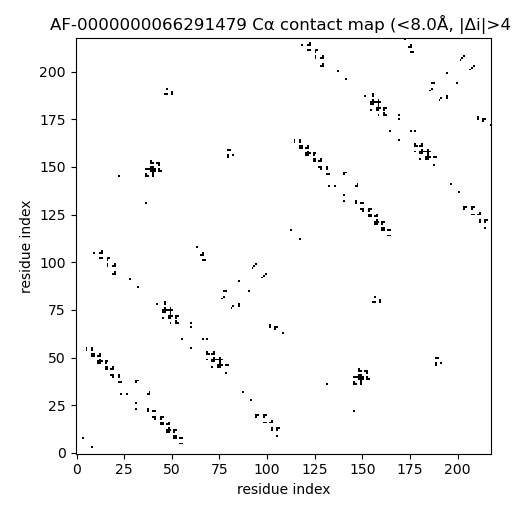 . ILE A 1 86 ? -0.115 5.402 -11.953 1 97.69 86 ILE A CA 1
ATOM 720 C C . ILE A 1 86 ? 0.721 6.367 -12.789 1 97.69 86 ILE A C 1
ATOM 722 O O . ILE A 1 86 ? 1.621 5.945 -13.523 1 97.69 86 ILE A O 1
ATOM 726 N N . ASP A 1 87 ? 0.379 7.645 -12.766 1 98.25 87 ASP A N 1
ATOM 727 C CA . ASP A 1 87 ? 1.195 8.719 -13.328 1 98.25 87 ASP A CA 1
ATOM 728 C C . ASP A 1 87 ? 2.322 9.109 -12.375 1 98.25 87 ASP A C 1
ATOM 730 O O . ASP A 1 87 ? 2.145 9.969 -11.508 1 98.25 87 ASP A O 1
ATOM 734 N N . TYR A 1 88 ? 3.496 8.664 -12.641 1 98.38 88 TYR A N 1
ATOM 735 C CA . TYR A 1 88 ? 4.582 8.805 -11.68 1 98.38 88 TYR A CA 1
ATOM 736 C C . TYR A 1 88 ? 5.152 10.219 -11.703 1 98.38 88 TYR A C 1
ATOM 738 O O . TYR A 1 88 ? 5.766 10.664 -10.734 1 98.38 88 TYR A O 1
ATOM 746 N N . ILE A 1 89 ? 4.973 10.867 -12.789 1 98.56 89 ILE A N 1
ATOM 747 C CA . ILE A 1 89 ? 5.387 12.266 -12.82 1 98.56 89 ILE A CA 1
ATOM 748 C C . ILE A 1 89 ? 4.527 13.078 -11.852 1 98.56 89 ILE A C 1
ATOM 750 O O . ILE A 1 89 ? 5.047 13.852 -11.047 1 98.56 89 ILE A O 1
ATOM 754 N N . LEU A 1 90 ? 3.291 12.883 -11.961 1 98.56 90 LEU A N 1
ATOM 755 C CA . LEU A 1 90 ? 2.371 13.547 -11.047 1 98.56 90 LEU A CA 1
ATOM 756 C C . LEU A 1 90 ? 2.602 13.094 -9.609 1 98.56 90 LEU A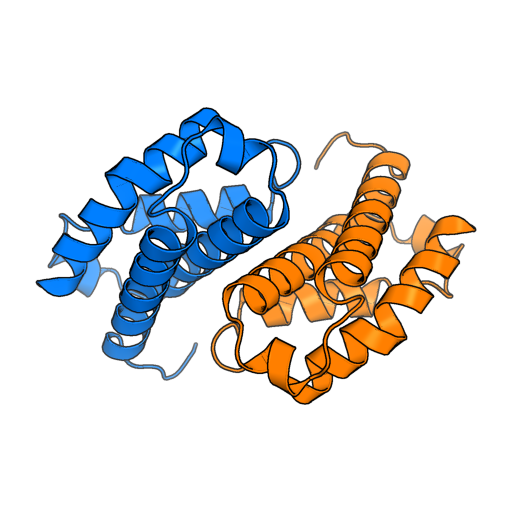 C 1
ATOM 758 O O . LEU A 1 90 ? 2.588 13.914 -8.688 1 98.56 90 LEU A O 1
ATOM 762 N N . LEU A 1 91 ? 2.83 11.828 -9.43 1 98.88 91 LEU A N 1
ATOM 763 C CA . LEU A 1 91 ? 3.066 11.305 -8.086 1 98.88 91 LEU A CA 1
ATOM 764 C C . LEU A 1 91 ? 4.301 11.945 -7.465 1 98.88 91 LEU A C 1
ATOM 766 O O . LEU A 1 91 ? 4.305 12.281 -6.277 1 98.88 91 LEU A O 1
ATOM 770 N N . TRP A 1 92 ? 5.266 12.117 -8.297 1 98.88 92 TRP A N 1
ATOM 771 C CA . TRP A 1 92 ? 6.5 12.727 -7.816 1 98.88 92 TRP A CA 1
ATOM 772 C C . TRP A 1 92 ? 6.27 14.172 -7.398 1 98.88 92 TRP A C 1
ATOM 774 O O . TRP A 1 92 ? 6.812 14.633 -6.391 1 98.88 92 TRP A O 1
ATOM 784 N N . LYS A 1 93 ? 5.488 14.836 -8.109 1 98.75 93 LYS A N 1
ATOM 785 C CA . LYS A 1 93 ? 5.145 16.203 -7.738 1 98.75 93 LYS A CA 1
ATOM 786 C C . LYS A 1 93 ? 4.422 16.25 -6.395 1 98.75 93 LYS A C 1
ATOM 788 O O . LYS A 1 93 ? 4.707 17.109 -5.555 1 98.75 93 LYS A O 1
ATOM 793 N N . ILE A 1 94 ? 3.545 15.344 -6.215 1 98.88 94 ILE A N 1
ATOM 794 C CA . ILE A 1 94 ? 2.809 15.258 -4.957 1 98.88 94 ILE A CA 1
ATOM 795 C C . ILE A 1 94 ? 3.777 14.992 -3.809 1 98.88 94 ILE A C 1
ATOM 797 O O . ILE A 1 94 ?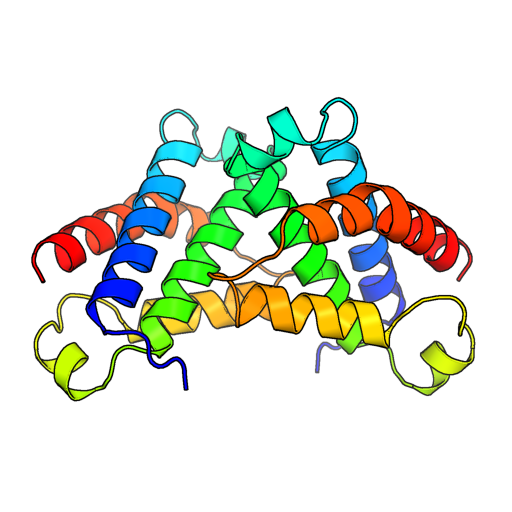 3.703 15.648 -2.764 1 98.88 94 ILE A O 1
ATOM 801 N N . VAL A 1 95 ? 4.688 14.125 -4.027 1 98.88 95 VAL A N 1
ATOM 802 C CA . VAL A 1 95 ? 5.672 13.719 -3.031 1 98.88 95 VAL A CA 1
ATOM 803 C C . VAL A 1 95 ? 6.531 14.914 -2.633 1 98.88 95 VAL A C 1
ATOM 805 O O . VAL A 1 95 ? 6.777 15.141 -1.447 1 98.88 95 VAL A O 1
ATOM 808 N N . LYS A 1 96 ? 6.875 15.695 -3.584 1 98.81 96 LYS A N 1
ATOM 809 C CA . LYS A 1 96 ? 7.879 16.719 -3.332 1 98.81 96 LYS A CA 1
ATOM 810 C C . LYS A 1 96 ? 7.223 18.047 -2.928 1 98.81 96 LYS A C 1
ATOM 812 O O . LYS A 1 96 ? 7.824 18.844 -2.211 1 98.81 96 LYS A O 1
ATOM 817 N N . GLU A 1 97 ? 5.988 18.188 -3.283 1 98.69 97 GLU A N 1
ATOM 818 C CA . GLU A 1 97 ? 5.359 19.484 -3.045 1 98.69 97 GLU A CA 1
ATOM 819 C C . GLU A 1 97 ? 4.203 19.375 -2.057 1 98.69 97 GLU A C 1
ATOM 821 O O . GLU A 1 97 ? 4.168 20.078 -1.047 1 98.69 97 GLU A O 1
ATOM 826 N N . ASP A 1 98 ? 3.297 18.453 -2.312 1 98.88 98 ASP A N 1
ATOM 827 C CA . ASP A 1 98 ? 2.057 18.375 -1.546 1 98.88 98 ASP A CA 1
ATOM 828 C C . ASP A 1 98 ? 2.293 17.734 -0.179 1 98.88 98 ASP A C 1
ATOM 830 O O . ASP A 1 98 ? 1.717 18.172 0.822 1 98.88 98 ASP A O 1
ATOM 834 N N . VAL A 1 99 ? 3.141 16.766 -0.109 1 98.94 99 VAL A N 1
ATOM 835 C CA . VAL A 1 99 ? 3.336 16.016 1.135 1 98.94 99 VAL A CA 1
ATOM 836 C C . VAL A 1 99 ? 3.969 16.938 2.184 1 98.94 99 VAL A C 1
ATOM 838 O O . VAL A 1 99 ? 3.498 17 3.322 1 98.94 99 VAL A O 1
ATOM 841 N N . PRO A 1 100 ? 5.02 17.688 1.854 1 98.88 100 PRO A N 1
ATOM 842 C CA . PRO A 1 100 ? 5.551 18.625 2.846 1 98.88 100 PRO A CA 1
ATOM 843 C C . PRO A 1 100 ? 4.516 19.641 3.311 1 98.88 100 PRO A C 1
ATOM 845 O O . PRO A 1 100 ? 4.484 20 4.488 1 98.88 100 PRO A O 1
ATOM 848 N N . LYS A 1 101 ? 3.652 20.062 2.43 1 98.69 101 LYS A N 1
ATOM 849 C CA . LYS A 1 101 ? 2.598 21 2.799 1 98.69 101 LYS A CA 1
ATOM 850 C C . LYS A 1 101 ? 1.595 20.359 3.75 1 98.69 101 LYS A C 1
ATOM 852 O O . LYS A 1 101 ? 1.17 20.984 4.727 1 98.69 101 LYS A O 1
ATOM 857 N N . ILE A 1 102 ? 1.207 19.156 3.453 1 98.81 102 ILE A N 1
ATOM 858 C CA . ILE A 1 102 ? 0.295 18.422 4.312 1 98.81 102 ILE A CA 1
ATOM 859 C C . ILE A 1 102 ? 0.896 18.281 5.707 1 98.81 102 ILE A C 1
ATOM 861 O O . ILE A 1 102 ? 0.211 18.5 6.711 1 98.81 102 ILE A O 1
ATOM 865 N N . LYS A 1 103 ? 2.154 17.891 5.742 1 98.81 103 LYS A N 1
ATOM 866 C CA . LYS A 1 103 ? 2.836 17.766 7.027 1 98.81 103 LYS A CA 1
ATOM 867 C C . LYS A 1 103 ? 2.729 19.062 7.836 1 98.81 103 LYS A C 1
ATOM 869 O O . LYS A 1 103 ? 2.355 19.031 9.008 1 98.81 103 LYS A O 1
ATOM 874 N N . LYS A 1 104 ? 2.988 20.172 7.234 1 98.5 104 LYS A N 1
ATOM 875 C CA . LYS A 1 104 ? 2.963 21.469 7.906 1 98.5 104 LYS A CA 1
ATOM 876 C C . LYS A 1 104 ? 1.56 21.797 8.406 1 98.5 104 LYS A C 1
ATOM 878 O O . LYS A 1 104 ? 1.391 22.25 9.539 1 98.5 104 LYS A O 1
ATOM 883 N N . GLU A 1 105 ? 0.579 21.531 7.578 1 98.25 105 GLU A N 1
ATOM 884 C CA . GLU A 1 105 ? -0.798 21.875 7.926 1 98.25 105 GLU A CA 1
ATOM 885 C C . GLU A 1 105 ? -1.313 20.984 9.055 1 98.25 105 GLU A C 1
ATOM 887 O O . GLU A 1 105 ? -2.031 21.469 9.945 1 98.25 105 GLU A O 1
ATOM 892 N N . VAL A 1 106 ? -0.933 19.75 9.016 1 98.38 106 VAL A N 1
ATOM 893 C CA . VAL A 1 106 ? -1.431 18.828 10.023 1 98.38 106 VAL A CA 1
ATOM 894 C C . VAL A 1 106 ? -0.714 19.078 11.352 1 98.38 106 VAL A C 1
ATOM 896 O O . VAL A 1 106 ? -1.299 18.891 12.422 1 98.38 106 VAL A O 1
ATOM 899 N N . GLU A 1 107 ? 0.481 19.5 11.281 1 97.19 107 GLU A N 1
ATOM 900 C CA . GLU A 1 107 ? 1.257 19.797 12.477 1 97.19 107 GLU A CA 1
ATOM 901 C C . GLU A 1 107 ? 0.623 20.922 13.289 1 97.19 107 GLU A C 1
ATOM 903 O O . GLU A 1 107 ? 0.766 20.969 14.508 1 97.19 107 GLU A O 1
ATOM 908 N N . ILE A 1 108 ? -0.136 21.781 12.586 1 92.81 108 ILE A N 1
ATOM 909 C CA . ILE A 1 108 ? -0.669 22.953 13.273 1 92.81 108 ILE A CA 1
ATOM 910 C C . ILE A 1 108 ? -2.078 22.656 13.789 1 92.81 108 ILE A C 1
ATOM 912 O O . ILE A 1 108 ? -2.689 23.484 14.461 1 92.81 108 ILE A O 1
ATOM 916 N N . VAL A 1 109 ? -2.615 21.594 13.359 1 90.75 109 VAL A N 1
ATOM 917 C CA . VAL A 1 109 ? -3.922 21.172 13.852 1 90.75 109 VAL A CA 1
ATOM 918 C C . VAL A 1 109 ? -3.84 20.906 15.359 1 90.75 109 VAL A C 1
ATOM 920 O O . VAL A 1 109 ? -4.719 21.328 16.109 1 90.75 109 VAL A O 1
ATOM 923 N N . MET B 1 1 ? -14.992 -2.113 -14.766 1 46.03 1 MET B N 1
ATOM 924 C CA . MET B 1 1 ? -14.141 -3.273 -14.523 1 46.03 1 MET B CA 1
ATOM 925 C C . MET B 1 1 ? -13.016 -3.34 -15.547 1 46.03 1 MET B C 1
ATOM 927 O O . MET B 1 1 ? -13.219 -3.039 -16.719 1 46.03 1 MET B O 1
ATOM 931 N N . SER B 1 2 ? -11.727 -3.434 -15.102 1 53.78 2 SER B N 1
ATOM 932 C CA . SER B 1 2 ? -10.648 -3.195 -16.062 1 53.78 2 SER B CA 1
ATOM 933 C C . SER B 1 2 ? -10.703 -4.188 -17.219 1 53.78 2 SER B C 1
ATOM 935 O O . SER B 1 2 ? -11.07 -5.348 -17.031 1 53.78 2 SER B O 1
ATOM 937 N N . LYS B 1 3 ? -10.906 -3.758 -18.266 1 65.81 3 LYS B N 1
ATOM 938 C CA . LYS B 1 3 ? -10.852 -4.461 -19.547 1 65.81 3 LYS B CA 1
ATOM 939 C C . LYS B 1 3 ? -9.562 -5.266 -19.688 1 65.81 3 LYS B C 1
ATOM 941 O O . LYS B 1 3 ? -9.258 -5.785 -20.766 1 65.81 3 LYS B O 1
ATOM 946 N N . ARG B 1 4 ? -9.016 -5.484 -18.547 1 82.88 4 ARG B N 1
ATOM 947 C CA . ARG B 1 4 ? -7.746 -6.203 -18.609 1 82.88 4 ARG B CA 1
ATOM 948 C C . ARG B 1 4 ? -7.973 -7.711 -18.656 1 82.88 4 ARG B C 1
ATOM 950 O O . ARG B 1 4 ? -8.898 -8.219 -18.016 1 82.88 4 ARG B O 1
ATOM 957 N N . ASP B 1 5 ? -7.176 -8.359 -19.391 1 90.44 5 ASP B N 1
ATOM 958 C CA . ASP B 1 5 ? -7.246 -9.812 -19.5 1 90.44 5 ASP B CA 1
ATOM 959 C C . ASP B 1 5 ? -6.676 -10.492 -18.266 1 90.44 5 ASP B C 1
ATOM 961 O O . ASP B 1 5 ? -5.875 -9.906 -17.531 1 90.44 5 ASP B O 1
ATOM 965 N N . VAL B 1 6 ? -7.18 -11.664 -18 1 94.75 6 VAL B N 1
ATOM 966 C CA . VAL B 1 6 ? -6.762 -12.461 -16.859 1 94.75 6 VAL B CA 1
ATOM 967 C C . VAL B 1 6 ? -5.238 -12.594 -16.844 1 94.75 6 VAL B C 1
ATOM 969 O O . VAL B 1 6 ? -4.621 -12.57 -15.773 1 94.75 6 VAL B O 1
ATOM 972 N N . LYS B 1 7 ? -4.645 -12.664 -17.953 1 95.44 7 LYS B N 1
ATOM 973 C CA . LYS B 1 7 ? -3.195 -12.82 -18.078 1 95.44 7 LYS B CA 1
ATOM 974 C C . LYS B 1 7 ? -2.469 -11.617 -17.469 1 95.44 7 LYS B C 1
ATOM 976 O O . LYS B 1 7 ? -1.392 -11.766 -16.891 1 95.44 7 LYS B O 1
ATOM 981 N N . ALA B 1 8 ? -3.025 -10.453 -17.656 1 96.88 8 ALA B N 1
ATOM 982 C CA . ALA B 1 8 ? -2.42 -9.234 -17.109 1 96.88 8 ALA B CA 1
ATOM 983 C C . ALA B 1 8 ? -2.412 -9.266 -15.586 1 96.88 8 ALA B C 1
ATOM 985 O O . ALA B 1 8 ? -1.434 -8.859 -14.953 1 96.88 8 ALA B O 1
ATOM 986 N N . PHE B 1 9 ? -3.479 -9.797 -14.992 1 97.62 9 PHE B N 1
ATOM 987 C CA . PHE B 1 9 ? -3.568 -9.875 -13.539 1 97.62 9 PHE B CA 1
ATOM 988 C C . PHE B 1 9 ? -2.609 -10.93 -12.992 1 97.62 9 PHE B C 1
ATOM 990 O O . PHE B 1 9 ? -1.978 -10.727 -11.953 1 97.62 9 PHE B O 1
ATOM 997 N N . LEU B 1 10 ? -2.506 -12.008 -13.734 1 98.06 10 LEU B N 1
ATOM 998 C CA . LEU B 1 10 ? -1.555 -13.039 -13.328 1 98.06 10 LEU B CA 1
ATOM 999 C C . LEU B 1 10 ? -0.125 -12.508 -13.383 1 98.06 10 LEU B C 1
ATOM 1001 O O . LEU B 1 10 ? 0.689 -12.82 -12.516 1 98.06 10 LEU B O 1
ATOM 1005 N N . TYR B 1 11 ? 0.13 -11.742 -14.398 1 98 11 TYR B N 1
ATOM 1006 C CA . TYR B 1 11 ? 1.45 -11.133 -14.516 1 98 11 TYR B CA 1
ATOM 1007 C C . TYR B 1 11 ? 1.73 -10.211 -13.336 1 98 11 TYR B C 1
ATOM 1009 O O . TYR B 1 11 ? 2.834 -10.219 -12.781 1 98 11 TYR B O 1
ATOM 1017 N N . ASP B 1 12 ? 0.742 -9.406 -12.945 1 98.44 12 ASP B N 1
ATOM 1018 C CA . ASP B 1 12 ? 0.905 -8.5 -11.812 1 98.44 12 ASP B CA 1
ATOM 1019 C C . ASP B 1 12 ? 1.208 -9.273 -10.531 1 98.44 12 ASP B C 1
ATOM 1021 O O . ASP B 1 12 ? 2.035 -8.844 -9.719 1 98.44 12 ASP B O 1
ATOM 1025 N N . ILE B 1 13 ? 0.503 -10.359 -10.359 1 98.81 13 ILE B N 1
ATOM 1026 C CA . ILE B 1 13 ? 0.706 -11.195 -9.18 1 98.81 13 ILE B CA 1
ATOM 1027 C C . ILE B 1 13 ? 2.133 -11.734 -9.172 1 98.81 13 ILE B C 1
ATOM 1029 O O . ILE B 1 13 ? 2.834 -11.648 -8.164 1 98.81 13 ILE B O 1
ATOM 1033 N N . LEU B 1 14 ? 2.561 -12.211 -10.312 1 98.81 14 LEU B N 1
ATOM 1034 C CA . LEU B 1 14 ? 3.889 -12.805 -10.414 1 98.81 14 LEU B CA 1
ATOM 1035 C C . LEU B 1 14 ? 4.973 -11.75 -10.195 1 98.81 14 LEU B C 1
ATOM 1037 O O . LEU B 1 14 ? 5.941 -11.992 -9.469 1 98.81 14 LEU B O 1
ATOM 1041 N N . GLU B 1 15 ? 4.809 -10.656 -10.852 1 98.75 15 GLU B N 1
ATOM 1042 C CA . GLU B 1 15 ? 5.781 -9.57 -10.703 1 98.75 15 GLU B CA 1
ATOM 1043 C C . GLU B 1 15 ? 5.875 -9.102 -9.258 1 98.75 15 GLU B C 1
ATOM 1045 O O . GLU B 1 15 ? 6.973 -8.891 -8.734 1 98.75 15 GLU B O 1
ATOM 1050 N N . SER B 1 16 ? 4.754 -8.984 -8.609 1 98.88 16 SER B N 1
ATOM 1051 C CA . SER B 1 16 ? 4.734 -8.516 -7.227 1 98.88 16 SER B CA 1
ATOM 1052 C C . SER B 1 16 ? 5.301 -9.562 -6.273 1 98.88 16 SER B C 1
ATOM 1054 O O . SER B 1 16 ? 5.965 -9.227 -5.293 1 98.88 16 SER B O 1
ATOM 1056 N N . ALA B 1 17 ? 4.988 -10.805 -6.578 1 98.94 17 ALA B N 1
ATOM 1057 C CA . ALA B 1 17 ? 5.609 -11.867 -5.789 1 98.94 17 ALA B CA 1
ATOM 1058 C C . ALA B 1 17 ? 7.129 -11.828 -5.914 1 98.94 17 ALA B C 1
ATOM 1060 O O . ALA B 1 17 ? 7.844 -11.961 -4.918 1 98.94 17 ALA B O 1
ATOM 1061 N N . ASN B 1 18 ? 7.613 -11.656 -7.141 1 98.88 18 ASN B N 1
ATOM 1062 C CA . ASN B 1 18 ? 9.047 -11.531 -7.367 1 98.88 18 ASN B CA 1
ATOM 1063 C C . ASN B 1 18 ? 9.633 -10.344 -6.605 1 98.88 18 ASN B C 1
ATOM 1065 O O . ASN B 1 18 ? 10.742 -10.43 -6.07 1 98.88 18 ASN B O 1
ATOM 1069 N N . ASP B 1 19 ? 8.898 -9.273 -6.59 1 98.88 19 ASP B N 1
ATOM 1070 C CA . ASP B 1 19 ? 9.344 -8.086 -5.863 1 98.88 19 ASP B CA 1
ATOM 1071 C C . ASP B 1 19 ? 9.508 -8.383 -4.375 1 98.88 19 ASP B C 1
ATOM 1073 O O . ASP B 1 19 ? 10.508 -8.008 -3.766 1 98.88 19 ASP B O 1
ATOM 1077 N N . VAL B 1 20 ? 8.531 -9.047 -3.77 1 98.94 20 VAL B N 1
ATOM 1078 C CA . VAL B 1 20 ? 8.586 -9.391 -2.354 1 98.94 20 VAL B CA 1
ATOM 1079 C C . VAL B 1 20 ? 9.836 -10.219 -2.072 1 98.94 20 VAL B C 1
ATOM 1081 O O . VAL B 1 20 ? 10.57 -9.953 -1.115 1 98.94 20 VAL B O 1
ATOM 1084 N N . ILE B 1 21 ? 10.016 -11.195 -2.914 1 98.88 21 ILE B N 1
ATOM 1085 C CA . ILE B 1 21 ? 11.148 -12.102 -2.748 1 98.88 21 ILE B CA 1
ATOM 1086 C C . ILE B 1 21 ? 12.461 -11.32 -2.889 1 98.88 21 ILE B C 1
ATOM 1088 O O . ILE B 1 21 ? 13.367 -11.477 -2.074 1 98.88 21 ILE B O 1
ATOM 1092 N N . GLU B 1 22 ? 12.547 -10.445 -3.812 1 98.75 22 GL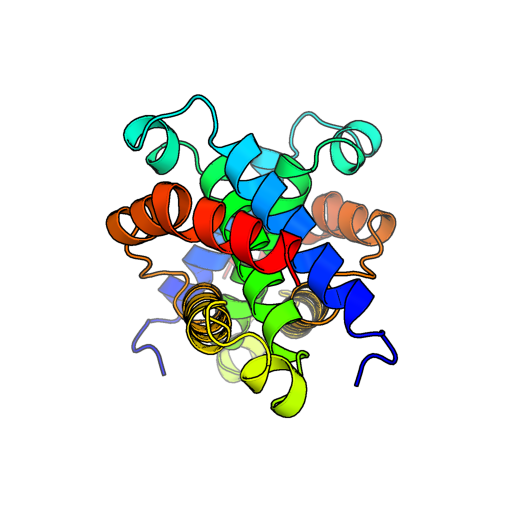U B N 1
ATOM 1093 C CA . GLU B 1 22 ? 13.758 -9.656 -4.055 1 98.75 22 GLU B CA 1
ATOM 1094 C C . GLU B 1 22 ? 14 -8.664 -2.918 1 98.75 22 GLU B C 1
ATOM 1096 O O . GLU B 1 22 ? 15.133 -8.523 -2.453 1 98.75 22 GLU B O 1
ATOM 1101 N N . PHE B 1 23 ? 12.961 -7.973 -2.48 1 98.75 23 PHE B N 1
ATOM 1102 C CA . PHE B 1 23 ? 13.086 -6.973 -1.428 1 98.75 23 PHE B CA 1
ATOM 1103 C C . PHE B 1 23 ? 13.602 -7.605 -0.138 1 98.75 23 PHE B C 1
ATOM 1105 O O . PHE B 1 23 ? 14.18 -6.922 0.705 1 98.75 23 PHE B O 1
ATOM 1112 N N . THR B 1 24 ? 13.367 -8.93 0.021 1 98.81 24 THR B N 1
ATOM 1113 C CA . THR B 1 24 ? 13.633 -9.539 1.317 1 98.81 24 THR B CA 1
ATOM 1114 C C . THR B 1 24 ? 14.711 -10.617 1.196 1 98.81 24 THR B C 1
ATOM 1116 O O . THR B 1 24 ? 14.922 -11.398 2.125 1 98.81 24 THR B O 1
ATOM 1119 N N . LYS B 1 25 ? 15.281 -10.867 0.085 1 97.56 25 LYS B N 1
ATOM 1120 C CA . LYS B 1 25 ? 16.188 -11.953 -0.256 1 97.56 25 LYS B CA 1
ATOM 1121 C C . LYS B 1 25 ? 17.344 -12.039 0.74 1 97.56 25 LYS B C 1
ATOM 1123 O O . LYS B 1 25 ? 17.75 -13.133 1.133 1 97.56 25 LYS B O 1
ATOM 1128 N N . ASP B 1 26 ? 17.938 -11.016 1.289 1 96.69 26 ASP B N 1
ATOM 1129 C CA . ASP B 1 26 ? 19.156 -11.102 2.082 1 96.69 26 ASP B CA 1
ATOM 1130 C C . ASP B 1 26 ? 18.969 -10.445 3.449 1 96.69 26 ASP B C 1
ATOM 1132 O O . ASP B 1 26 ? 19.922 -9.875 4 1 96.69 26 ASP B O 1
ATOM 1136 N N . ILE B 1 27 ? 17.766 -10.555 3.871 1 98.38 27 ILE B N 1
ATOM 1137 C CA . ILE B 1 27 ? 17.547 -9.961 5.184 1 98.38 27 ILE B CA 1
ATOM 1138 C C . ILE B 1 27 ? 16.781 -10.938 6.078 1 98.38 27 ILE B C 1
ATOM 1140 O O . ILE B 1 27 ? 16.062 -11.812 5.59 1 98.38 27 ILE B O 1
ATOM 1144 N N . ASP B 1 28 ? 17 -10.781 7.363 1 98.5 28 ASP B N 1
ATOM 1145 C CA . ASP B 1 28 ? 16.25 -11.57 8.336 1 98.5 28 ASP B CA 1
ATOM 1146 C C . ASP B 1 28 ? 15.125 -10.742 8.953 1 98.5 28 ASP B C 1
ATOM 1148 O O . ASP B 1 28 ? 14.883 -9.609 8.539 1 98.5 28 ASP B O 1
ATOM 1152 N N . TYR B 1 29 ? 14.391 -11.32 9.82 1 98.69 29 TYR B N 1
ATOM 1153 C CA . TYR B 1 29 ? 13.227 -10.664 10.414 1 98.69 29 TYR B CA 1
ATOM 1154 C C . TYR B 1 29 ? 13.625 -9.367 11.109 1 98.69 29 TYR B C 1
ATOM 1156 O O . TYR B 1 29 ? 12.906 -8.367 11.031 1 98.69 29 TYR B O 1
ATOM 1164 N N . ASN B 1 30 ? 14.703 -9.406 11.828 1 98.75 30 ASN B N 1
ATOM 1165 C CA . ASN B 1 30 ? 15.148 -8.219 12.547 1 98.75 30 ASN B CA 1
ATOM 1166 C C . ASN B 1 30 ? 15.43 -7.059 11.602 1 98.75 30 ASN B C 1
ATOM 1168 O O . ASN B 1 30 ? 15.078 -5.914 11.891 1 98.75 30 ASN B O 1
ATOM 1172 N N . GLU B 1 31 ? 16.094 -7.332 10.531 1 98.69 31 GLU B N 1
ATOM 1173 C CA . GLU B 1 31 ? 16.328 -6.305 9.523 1 98.69 31 GLU B CA 1
ATOM 1174 C C . GLU B 1 31 ? 15.031 -5.816 8.898 1 98.69 31 GLU B C 1
ATOM 1176 O O . GLU B 1 31 ? 14.859 -4.621 8.656 1 98.69 31 GLU B O 1
ATOM 1181 N N . PHE B 1 32 ? 14.203 -6.781 8.711 1 98.81 32 PHE B N 1
ATOM 1182 C CA . PHE B 1 32 ? 12.898 -6.469 8.133 1 98.81 32 PHE B CA 1
ATOM 1183 C C . PHE B 1 32 ? 12.117 -5.527 9.039 1 98.81 32 PHE B C 1
ATOM 1185 O O . PHE B 1 32 ? 11.664 -4.469 8.594 1 98.81 32 PHE B O 1
ATOM 1192 N N . ILE B 1 33 ? 12.016 -5.816 10.297 1 98.56 33 ILE B N 1
ATOM 1193 C CA . ILE B 1 33 ? 11.148 -5.082 11.219 1 98.56 33 ILE B CA 1
ATOM 1194 C C . ILE B 1 33 ? 11.75 -3.707 11.5 1 98.56 33 ILE B C 1
ATOM 1196 O O . ILE B 1 33 ? 11.031 -2.77 11.852 1 98.56 33 ILE B O 1
ATOM 1200 N N . ASN B 1 34 ? 13.031 -3.535 11.289 1 98.38 34 ASN B N 1
ATOM 1201 C CA . ASN B 1 34 ? 13.688 -2.275 11.617 1 98.38 34 ASN B CA 1
ATOM 1202 C C . ASN B 1 34 ? 13.914 -1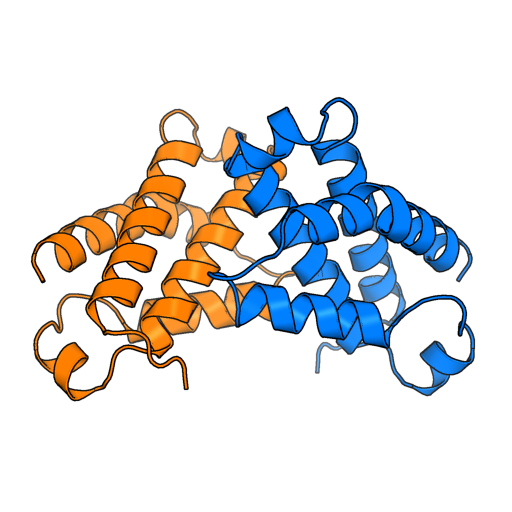.416 10.375 1 98.38 34 ASN B C 1
ATOM 1204 O O . ASN B 1 34 ? 14.484 -0.327 10.461 1 98.38 34 ASN B O 1
ATOM 1208 N N . ASN B 1 35 ? 13.508 -1.883 9.273 1 98.31 35 ASN B N 1
ATOM 1209 C CA . ASN B 1 35 ? 13.602 -1.127 8.023 1 98.31 35 ASN B CA 1
ATOM 1210 C C . ASN B 1 35 ? 12.219 -0.804 7.461 1 98.31 35 ASN B C 1
ATOM 1212 O O . ASN B 1 35 ? 11.68 -1.566 6.656 1 98.31 35 ASN B O 1
ATOM 1216 N N . LYS B 1 36 ? 11.789 0.296 7.758 1 98.5 36 LYS B N 1
ATOM 1217 C CA . LYS B 1 36 ? 10.422 0.696 7.434 1 98.5 36 LYS B CA 1
ATOM 1218 C C . LYS B 1 36 ? 10.203 0.737 5.926 1 98.5 36 LYS B C 1
ATOM 1220 O O . LYS B 1 36 ? 9.125 0.391 5.438 1 98.5 36 LYS B O 1
ATOM 1225 N N . MET B 1 37 ? 11.172 1.182 5.25 1 98.56 37 MET B N 1
ATOM 1226 C CA . MET B 1 37 ? 11.047 1.273 3.797 1 98.56 37 MET B CA 1
ATOM 1227 C C . MET B 1 37 ? 10.805 -0.102 3.186 1 98.56 37 MET B C 1
ATOM 1229 O O . MET B 1 37 ? 9.945 -0.254 2.311 1 98.56 37 MET B O 1
ATOM 1233 N N . ILE B 1 38 ? 11.539 -1.094 3.646 1 98.81 38 ILE B N 1
ATOM 1234 C CA . ILE B 1 38 ? 11.359 -2.449 3.141 1 98.81 38 ILE B CA 1
ATOM 1235 C C . ILE B 1 38 ? 9.969 -2.961 3.523 1 98.81 38 ILE B C 1
ATOM 1237 O O . ILE B 1 38 ? 9.273 -3.557 2.701 1 98.81 38 ILE B O 1
ATOM 1241 N N . ARG B 1 39 ? 9.531 -2.682 4.754 1 98.81 39 ARG B N 1
ATOM 1242 C CA . ARG B 1 39 ? 8.219 -3.127 5.207 1 98.81 39 ARG B CA 1
ATOM 1243 C C . ARG B 1 39 ? 7.105 -2.523 4.355 1 98.81 39 ARG B C 1
ATOM 1245 O O . ARG B 1 39 ? 6.191 -3.229 3.93 1 98.81 39 ARG B O 1
ATOM 1252 N N . TYR B 1 40 ? 7.293 -1.272 4.109 1 98.94 40 TYR B N 1
ATOM 1253 C CA . TYR B 1 40 ? 6.285 -0.58 3.311 1 98.94 40 TYR B CA 1
ATOM 1254 C C . TYR B 1 40 ? 6.25 -1.125 1.888 1 98.94 40 TYR B C 1
ATOM 1256 O O . TYR B 1 40 ? 5.176 -1.357 1.333 1 98.94 40 TYR B O 1
ATOM 1264 N N . ALA B 1 41 ? 7.395 -1.355 1.328 1 98.94 41 ALA B N 1
ATOM 1265 C CA . ALA B 1 41 ? 7.473 -1.863 -0.039 1 98.94 41 ALA B CA 1
ATOM 1266 C C . ALA B 1 41 ? 6.859 -3.256 -0.144 1 98.94 41 ALA B C 1
ATOM 1268 O O . ALA B 1 41 ? 6.121 -3.547 -1.088 1 98.94 41 ALA B O 1
ATOM 1269 N N . VAL B 1 42 ? 7.156 -4.051 0.804 1 98.94 42 VAL B N 1
ATOM 1270 C CA . VAL B 1 42 ? 6.641 -5.414 0.835 1 98.94 42 VAL B CA 1
ATOM 1271 C C . VAL B 1 42 ? 5.117 -5.387 0.945 1 98.94 42 VAL B C 1
ATOM 1273 O O . VAL B 1 42 ? 4.426 -6.109 0.222 1 98.94 42 VAL B O 1
ATOM 1276 N N . ILE B 1 43 ? 4.637 -4.578 1.813 1 98.94 43 ILE B N 1
ATOM 1277 C CA . ILE B 1 43 ? 3.197 -4.496 2.027 1 98.94 43 ILE B CA 1
ATOM 1278 C C . ILE B 1 43 ? 2.514 -4.004 0.753 1 98.94 43 ILE B C 1
ATOM 1280 O O . ILE B 1 43 ? 1.477 -4.539 0.353 1 98.94 43 ILE B O 1
ATOM 128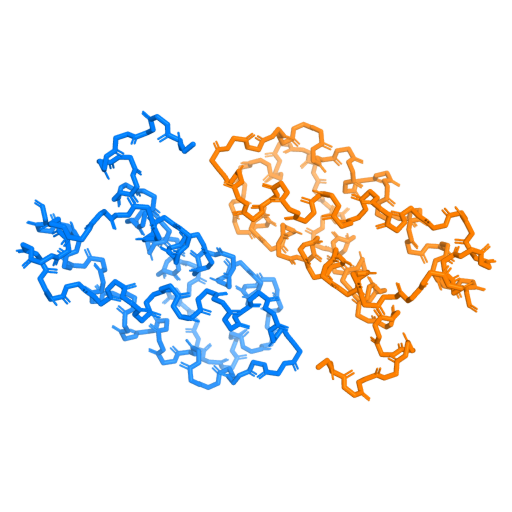4 N N . ARG B 1 44 ? 3.082 -3.07 0.106 1 98.94 44 ARG B N 1
ATOM 1285 C CA . ARG B 1 44 ? 2.553 -2.584 -1.164 1 98.94 44 ARG B CA 1
ATOM 1286 C C . ARG B 1 44 ? 2.482 -3.707 -2.193 1 98.94 44 ARG B C 1
ATOM 1288 O O . ARG B 1 44 ? 1.483 -3.844 -2.902 1 98.94 44 ARG B O 1
ATOM 1295 N N . ALA B 1 45 ? 3.492 -4.48 -2.291 1 98.94 45 ALA B N 1
ATOM 1296 C CA . ALA B 1 45 ? 3.51 -5.594 -3.234 1 98.94 45 ALA B CA 1
ATOM 1297 C C . ALA B 1 45 ? 2.406 -6.598 -2.918 1 98.94 45 ALA B C 1
ATOM 1299 O O . ALA B 1 45 ? 1.734 -7.098 -3.822 1 98.94 45 ALA B O 1
ATOM 1300 N N . LEU B 1 46 ? 2.223 -6.848 -1.631 1 98.94 46 LEU B N 1
ATOM 1301 C CA . LEU B 1 46 ? 1.183 -7.777 -1.207 1 98.94 46 LEU B CA 1
ATOM 1302 C C . LEU B 1 46 ? -0.204 -7.223 -1.515 1 98.94 46 LEU B C 1
ATOM 1304 O O . LEU B 1 46 ? -1.113 -7.973 -1.874 1 98.94 46 LEU B O 1
ATOM 1308 N N . GLU B 1 47 ? -0.364 -5.957 -1.349 1 98.94 47 GLU B N 1
ATOM 1309 C CA . GLU B 1 47 ? -1.622 -5.312 -1.71 1 98.94 47 GLU B CA 1
ATOM 1310 C C . GLU B 1 47 ? -1.925 -5.484 -3.195 1 98.94 47 GLU B C 1
ATOM 1312 O O . GLU B 1 47 ? -3.07 -5.734 -3.576 1 98.94 47 GLU B O 1
ATOM 1317 N N . ILE B 1 48 ? -0.899 -5.359 -4.031 1 98.88 48 ILE B N 1
ATOM 1318 C CA . ILE B 1 48 ? -1.086 -5.516 -5.469 1 98.88 48 ILE B CA 1
ATOM 1319 C C . ILE B 1 48 ? -1.488 -6.957 -5.785 1 98.88 48 ILE B C 1
ATOM 1321 O O . ILE B 1 48 ? -2.408 -7.195 -6.57 1 98.88 48 ILE B O 1
ATOM 1325 N N . ILE B 1 49 ? -0.841 -7.902 -5.137 1 98.88 49 ILE B N 1
ATOM 1326 C CA . ILE B 1 49 ? -1.176 -9.312 -5.32 1 98.88 49 ILE B CA 1
ATOM 1327 C C . ILE B 1 49 ? -2.65 -9.539 -4.996 1 98.88 49 ILE B C 1
ATOM 1329 O O . ILE B 1 49 ? -3.373 -10.172 -5.773 1 98.88 49 ILE B O 1
ATOM 1333 N N . GLY B 1 50 ? -3.078 -9.047 -3.893 1 98.69 50 GLY B N 1
ATOM 1334 C CA . GLY B 1 50 ? -4.465 -9.211 -3.488 1 98.69 50 GLY B CA 1
ATOM 1335 C C . GLY B 1 50 ? -5.441 -8.492 -4.406 1 98.69 50 GLY B C 1
ATOM 1336 O O . GLY B 1 50 ? -6.496 -9.039 -4.738 1 98.69 50 GLY B O 1
ATOM 1337 N N . GLU B 1 51 ? -5.078 -7.285 -4.805 1 98.5 51 GLU B N 1
ATOM 1338 C CA . GLU B 1 51 ? -5.953 -6.531 -5.703 1 98.5 51 GLU B CA 1
ATOM 1339 C C . GLU B 1 51 ? -6.109 -7.246 -7.043 1 98.5 51 GLU B C 1
ATOM 1341 O O . GLU B 1 51 ? -7.223 -7.387 -7.551 1 98.5 51 GLU B O 1
ATOM 1346 N N . ALA B 1 52 ? -5.012 -7.637 -7.621 1 98.12 52 ALA B N 1
ATOM 1347 C CA . ALA B 1 52 ? -5.055 -8.367 -8.883 1 98.12 52 ALA B CA 1
ATOM 1348 C C . ALA B 1 52 ? -5.895 -9.633 -8.758 1 98.12 52 ALA B C 1
ATOM 1350 O O . ALA B 1 52 ? -6.656 -9.977 -9.664 1 98.12 52 ALA B O 1
ATOM 1351 N N . SER B 1 53 ? -5.77 -10.289 -7.648 1 98.25 53 SER B N 1
ATOM 1352 C CA . SER B 1 53 ? -6.496 -11.531 -7.41 1 98.25 53 SER B CA 1
ATOM 1353 C C . SER B 1 53 ? -8.008 -11.305 -7.41 1 98.25 53 SER B C 1
ATOM 1355 O O . SER B 1 53 ? -8.773 -12.188 -7.785 1 98.25 53 SER B O 1
ATOM 1357 N N . ARG B 1 54 ? -8.367 -10.164 -6.977 1 97 54 ARG B N 1
ATOM 1358 C CA . ARG B 1 54 ? -9.789 -9.836 -6.906 1 97 54 ARG B CA 1
ATOM 1359 C C . ARG B 1 54 ? -10.43 -9.891 -8.289 1 97 54 ARG B C 1
ATOM 1361 O O . ARG B 1 54 ? -11.633 -10.117 -8.414 1 97 54 ARG B O 1
ATOM 1368 N N . TYR B 1 55 ? -9.664 -9.766 -9.266 1 96.44 55 TYR B N 1
ATOM 1369 C CA . TYR B 1 55 ? -10.211 -9.633 -10.609 1 96.44 55 TYR B CA 1
ATOM 1370 C C . TYR B 1 55 ? -10.234 -10.984 -11.32 1 96.44 55 TYR B C 1
ATOM 1372 O O . TYR B 1 55 ? -10.742 -11.094 -12.438 1 96.44 55 TYR B O 1
ATOM 1380 N N . ILE B 1 56 ? -9.703 -11.984 -10.688 1 96.75 56 ILE B N 1
ATOM 1381 C CA . ILE B 1 56 ? -9.766 -13.328 -11.234 1 96.75 56 ILE B CA 1
ATOM 1382 C C . ILE B 1 56 ? -11.156 -13.914 -11.008 1 96.75 56 ILE B C 1
ATOM 1384 O O . ILE B 1 56 ? -11.617 -14 -9.867 1 96.75 56 ILE B O 1
ATOM 1388 N N . ASN B 1 57 ? -11.766 -14.289 -12.07 1 94.88 57 ASN B N 1
ATOM 1389 C CA . ASN B 1 57 ? -13.148 -14.75 -11.938 1 94.88 57 ASN B CA 1
ATOM 1390 C C . ASN B 1 57 ? -13.227 -16.125 -11.297 1 94.88 57 ASN B C 1
ATOM 1392 O O . ASN B 1 57 ? -12.227 -16.859 -11.25 1 94.88 57 ASN B O 1
ATOM 1396 N N . ASN B 1 58 ? -14.398 -16.469 -10.891 1 95.69 58 ASN B N 1
ATOM 1397 C CA . ASN B 1 58 ? -14.609 -17.688 -10.117 1 95.69 58 ASN B CA 1
ATOM 1398 C C . ASN B 1 58 ? -14.289 -18.938 -10.945 1 95.69 58 ASN B C 1
ATOM 1400 O O . ASN B 1 58 ? -13.742 -19.906 -10.43 1 95.69 58 ASN B O 1
ATOM 1404 N N . ASP B 1 59 ? -14.711 -18.938 -12.18 1 95.62 59 ASP B N 1
ATOM 1405 C CA . ASP B 1 59 ? -14.445 -20.078 -13.039 1 95.62 59 ASP B CA 1
ATOM 1406 C C . ASP B 1 59 ? -12.945 -20.359 -13.133 1 95.62 59 ASP B C 1
ATOM 1408 O O . ASP B 1 59 ? -12.523 -21.516 -13.078 1 95.62 59 ASP B O 1
ATOM 1412 N N . PHE B 1 60 ? -12.195 -19.328 -13.312 1 95.81 60 PHE B N 1
ATOM 1413 C CA . PHE B 1 60 ? -10.75 -19.453 -13.391 1 95.81 60 PHE B CA 1
ATOM 1414 C C . PHE B 1 60 ? -10.172 -19.922 -12.062 1 95.81 60 PHE B C 1
ATOM 1416 O O . PHE B 1 60 ? -9.273 -20.781 -12.031 1 95.81 60 PHE B O 1
ATOM 1423 N N . ARG B 1 61 ? -10.656 -19.422 -10.984 1 96.56 61 ARG B N 1
ATOM 1424 C CA . ARG B 1 61 ? -10.203 -19.812 -9.656 1 96.56 61 ARG B CA 1
ATOM 1425 C C . ARG B 1 61 ? -10.414 -21.312 -9.414 1 96.56 61 ARG B C 1
ATOM 1427 O O . ARG B 1 61 ? -9.555 -21.969 -8.828 1 96.56 61 ARG B O 1
ATOM 1434 N N . GLU B 1 62 ? -11.516 -21.734 -9.867 1 96.94 62 GLU B N 1
ATOM 1435 C CA . GLU B 1 62 ? -11.875 -23.125 -9.664 1 96.94 62 GLU B CA 1
ATOM 1436 C C . GLU B 1 62 ? -10.945 -24.062 -10.445 1 96.94 62 GLU B C 1
ATOM 1438 O O . GLU B 1 62 ? -10.719 -25.203 -10.047 1 96.94 62 GLU B O 1
ATOM 1443 N N . LYS B 1 63 ? -10.453 -23.578 -11.531 1 96.81 63 LYS B N 1
ATOM 1444 C CA . LYS B 1 63 ? -9.539 -24.359 -12.359 1 96.81 63 LYS B CA 1
ATOM 1445 C C . LYS B 1 63 ? -8.172 -24.484 -11.703 1 96.81 63 LYS B C 1
ATOM 1447 O O . LYS B 1 63 ? -7.418 -25.422 -11.984 1 96.81 63 LYS B O 1
ATOM 1452 N N . PHE B 1 64 ? -7.816 -23.562 -10.875 1 97.56 64 PHE B N 1
ATOM 1453 C CA . PHE B 1 64 ? -6.516 -23.531 -10.219 1 97.56 64 PHE B CA 1
ATOM 1454 C C . PHE B 1 64 ? -6.676 -23.359 -8.711 1 97.56 64 PHE B C 1
ATOM 1456 O O . PHE B 1 64 ? -6.23 -22.359 -8.141 1 97.56 64 PHE B O 1
ATOM 1463 N N . PRO B 1 65 ? -7.211 -24.375 -8.086 1 96.56 65 PRO B N 1
ATOM 1464 C CA . PRO B 1 65 ? -7.59 -24.266 -6.676 1 96.56 65 PRO B CA 1
ATOM 1465 C C . PRO B 1 65 ? -6.383 -24.25 -5.742 1 96.56 65 PRO B C 1
ATOM 1467 O O . PRO B 1 65 ? -6.52 -23.922 -4.559 1 96.56 65 PRO B O 1
ATOM 1470 N N . ASN B 1 66 ? -5.23 -24.547 -6.23 1 97.25 66 ASN B N 1
ATOM 1471 C CA . ASN B 1 66 ? -4.027 -24.531 -5.402 1 97.25 66 ASN B CA 1
ATOM 1472 C C . ASN B 1 66 ? -3.553 -23.109 -5.121 1 97.25 66 ASN B C 1
ATOM 1474 O O . ASN B 1 66 ? -2.771 -22.891 -4.195 1 97.25 66 ASN B O 1
ATOM 1478 N N . VAL B 1 67 ? -3.898 -22.234 -6.008 1 98.44 67 VAL B N 1
ATOM 1479 C CA . VAL B 1 67 ? -3.615 -20.828 -5.734 1 98.44 67 VAL B CA 1
ATOM 1480 C C . VAL B 1 67 ? -4.57 -20.312 -4.664 1 98.44 67 VAL B C 1
ATOM 1482 O O . VAL B 1 67 ? -5.789 -20.469 -4.781 1 98.44 67 VAL B O 1
ATOM 1485 N N . PRO B 1 68 ? -4.074 -19.703 -3.619 1 98.38 68 PRO B N 1
ATOM 1486 C CA . PRO B 1 68 ? -4.945 -19.25 -2.531 1 98.38 68 PRO B CA 1
ATOM 1487 C C . PRO B 1 68 ? -5.582 -17.891 -2.814 1 98.38 68 PRO B C 1
ATOM 1489 O O . PRO B 1 68 ? -5.332 -16.922 -2.09 1 98.38 68 PRO B O 1
ATOM 1492 N N . TRP B 1 69 ? -6.504 -17.812 -3.777 1 98.44 69 TRP B N 1
ATOM 1493 C CA . TRP B 1 69 ? -7.102 -16.578 -4.297 1 98.44 69 TRP B CA 1
ATOM 1494 C C . TRP B 1 69 ? -7.766 -15.781 -3.178 1 98.44 69 TRP B C 1
ATOM 1496 O O . TRP B 1 69 ? -7.496 -14.586 -3.016 1 98.44 69 TRP B O 1
ATOM 1506 N N . LYS B 1 70 ? -8.531 -16.422 -2.367 1 98 70 LYS B N 1
ATOM 1507 C CA . LYS B 1 70 ? -9.312 -15.75 -1.333 1 98 70 LYS B CA 1
ATOM 1508 C C . LYS B 1 70 ? -8.406 -15.234 -0.217 1 98 70 LYS B C 1
ATOM 1510 O O . LYS B 1 70 ? -8.656 -14.156 0.335 1 98 70 LYS B O 1
ATOM 1515 N N . GLU B 1 71 ? -7.43 -15.984 0.094 1 98.62 71 GLU B N 1
ATOM 1516 C CA . GLU B 1 71 ? -6.492 -15.578 1.138 1 98.62 71 GLU B CA 1
ATOM 1517 C C . GLU B 1 71 ? -5.699 -14.344 0.719 1 98.62 71 GLU B C 1
ATOM 1519 O O . GLU B 1 71 ? -5.43 -13.469 1.54 1 98.62 71 GLU B O 1
ATOM 1524 N N . MET B 1 72 ? -5.336 -14.312 -0.544 1 98.81 72 MET B N 1
ATOM 1525 C CA . MET B 1 72 ? -4.605 -13.156 -1.06 1 98.81 72 MET B CA 1
ATOM 1526 C C . MET B 1 72 ? -5.457 -11.891 -0.986 1 98.81 72 MET B C 1
ATOM 1528 O O . MET B 1 72 ? -4.98 -10.836 -0.562 1 98.81 72 MET B O 1
ATOM 1532 N N . VAL B 1 73 ? -6.676 -12.023 -1.355 1 98.62 73 VAL B N 1
ATOM 1533 C CA . VAL B 1 73 ? -7.602 -10.898 -1.283 1 98.62 73 VAL B CA 1
ATOM 1534 C C . VAL B 1 73 ? -7.816 -10.5 0.175 1 98.62 73 VAL B C 1
ATOM 1536 O O . VAL B 1 73 ? -7.832 -9.305 0.501 1 98.62 73 VAL B O 1
ATOM 1539 N N . GLY B 1 74 ? -7.988 -11.5 1.009 1 98.5 74 GLY B N 1
ATOM 1540 C CA . GLY B 1 74 ? -8.172 -11.242 2.428 1 98.5 74 GLY B CA 1
ATOM 1541 C C . GLY B 1 74 ? -7.012 -10.5 3.057 1 98.5 74 GLY B C 1
ATOM 1542 O O . GLY B 1 74 ? -7.211 -9.555 3.824 1 98.5 74 GLY B O 1
ATOM 1543 N N . LEU B 1 75 ? -5.836 -10.938 2.752 1 98.69 75 LEU B N 1
ATOM 1544 C CA . LEU B 1 75 ? -4.652 -10.266 3.293 1 98.69 75 LEU B CA 1
ATOM 1545 C C . LEU B 1 75 ? -4.598 -8.812 2.844 1 98.69 75 LEU B C 1
ATOM 1547 O O . LEU B 1 75 ? -4.297 -7.922 3.643 1 98.69 75 LEU B O 1
ATOM 1551 N N . ARG B 1 76 ? -4.816 -8.594 1.577 1 98.5 76 ARG B N 1
ATOM 1552 C CA . ARG B 1 76 ? -4.867 -7.234 1.054 1 98.5 76 ARG B CA 1
ATOM 1553 C C . ARG B 1 76 ? -5.805 -6.363 1.88 1 98.5 76 ARG B C 1
ATOM 1555 O O . ARG B 1 76 ? -5.465 -5.23 2.23 1 98.5 76 ARG B O 1
ATOM 1562 N N . ASN B 1 77 ? -7.02 -6.852 2.174 1 98 77 ASN B N 1
ATOM 1563 C CA . ASN B 1 77 ? -8.016 -6.102 2.932 1 98 77 ASN B CA 1
ATOM 1564 C C . ASN B 1 77 ? -7.508 -5.75 4.328 1 98 77 ASN B C 1
ATOM 1566 O O . ASN B 1 77 ? -7.707 -4.633 4.805 1 98 77 ASN B O 1
ATOM 1570 N N . ILE B 1 78 ? -6.879 -6.664 4.902 1 98.19 78 ILE B N 1
ATOM 1571 C CA . ILE B 1 78 ? -6.316 -6.438 6.23 1 98.19 78 ILE B CA 1
ATOM 1572 C C . ILE B 1 78 ? -5.246 -5.352 6.156 1 98.19 78 ILE B C 1
ATOM 1574 O O . ILE B 1 78 ? -5.246 -4.414 6.961 1 98.19 78 ILE B O 1
ATOM 1578 N N . LEU B 1 79 ? -4.355 -5.438 5.211 1 98.62 79 LEU B N 1
ATOM 1579 C CA . LEU B 1 79 ? -3.227 -4.52 5.098 1 98.62 79 LEU B CA 1
ATOM 1580 C C . LEU B 1 79 ? -3.705 -3.105 4.793 1 98.62 79 LEU B C 1
ATOM 1582 O O . LEU B 1 79 ? -3.096 -2.131 5.238 1 98.62 79 LEU B O 1
ATOM 1586 N N . ILE B 1 80 ? -4.793 -2.996 4.082 1 97.56 80 ILE B N 1
ATOM 1587 C CA . ILE B 1 80 ? -5.316 -1.693 3.691 1 97.56 80 ILE B CA 1
ATOM 1588 C C . ILE B 1 80 ? -6.055 -1.057 4.867 1 97.56 80 ILE B C 1
ATOM 1590 O O . ILE B 1 80 ? -5.801 0.1 5.215 1 97.56 80 ILE B O 1
ATOM 1594 N N . HIS B 1 81 ? -6.879 -1.787 5.582 1 95.19 81 HIS B N 1
ATOM 1595 C CA . HIS B 1 81 ? -7.805 -1.197 6.539 1 95.19 81 HIS B CA 1
ATOM 1596 C C . HIS B 1 81 ? -7.242 -1.253 7.957 1 95.19 81 HIS B C 1
ATOM 1598 O O . HIS B 1 81 ? -7.543 -0.389 8.781 1 95.19 81 HIS B O 1
ATOM 1604 N N . LYS B 1 82 ? -6.477 -2.266 8.219 1 95.12 82 LYS B N 1
ATOM 1605 C CA . LYS B 1 82 ? -5.891 -2.428 9.547 1 95.12 82 LYS B CA 1
ATOM 1606 C C . LYS B 1 82 ? -4.391 -2.143 9.523 1 95.12 82 LYS B C 1
ATOM 1608 O O . LYS B 1 82 ? -3.6 -2.922 10.055 1 95.12 82 LYS B O 1
ATOM 1613 N N . TYR B 1 83 ? -4.059 -1.067 8.93 1 96.19 83 TYR B N 1
ATOM 1614 C CA . TYR B 1 83 ? -2.656 -0.724 8.727 1 96.19 83 TYR B CA 1
ATOM 1615 C C . TYR B 1 83 ? -1.953 -0.492 10.055 1 96.19 83 TYR B C 1
ATOM 1617 O O . TYR B 1 83 ? -0.735 -0.655 10.156 1 96.19 83 TYR B O 1
ATOM 1625 N N . PHE B 1 84 ? -2.592 -0.194 11.109 1 93.19 84 PHE B N 1
ATOM 1626 C CA . PHE B 1 84 ? -1.997 0.145 12.391 1 93.19 84 PHE B CA 1
ATOM 1627 C C . PHE B 1 84 ? -1.886 -1.09 13.281 1 93.19 84 PHE B C 1
ATOM 1629 O O . PHE B 1 84 ? -1.206 -1.063 14.305 1 93.19 84 PHE B O 1
ATOM 1636 N N . GLY B 1 85 ? -2.357 -2.162 12.906 1 93.62 85 GLY B N 1
ATOM 1637 C CA . GLY B 1 85 ? -2.357 -3.355 13.742 1 93.62 85 GLY B CA 1
ATOM 1638 C C . GLY B 1 85 ? -1.833 -4.586 13.023 1 93.62 85 GLY B C 1
ATOM 1639 O O . GLY B 1 85 ? -2.35 -5.688 13.211 1 93.62 85 GLY B O 1
ATOM 1640 N N . ILE B 1 86 ? -0.891 -4.414 12.242 1 97.75 86 ILE B N 1
ATOM 1641 C CA . ILE B 1 86 ? -0.369 -5.527 11.461 1 97.75 86 ILE B CA 1
ATOM 1642 C C . ILE B 1 86 ? 0.493 -6.422 12.352 1 97.75 86 ILE B C 1
ATOM 1644 O O . ILE B 1 86 ? 1.307 -5.93 13.133 1 97.75 86 ILE B O 1
ATOM 1648 N N . ASP B 1 87 ? 0.269 -7.719 12.312 1 98.31 87 ASP B N 1
ATOM 1649 C CA . ASP B 1 87 ? 1.137 -8.719 12.922 1 98.31 87 ASP B CA 1
ATOM 1650 C C . ASP B 1 87 ? 2.348 -9.016 12.039 1 98.31 87 ASP B C 1
ATOM 1652 O O . ASP B 1 87 ? 2.297 -9.891 11.172 1 98.31 87 ASP B O 1
ATOM 1656 N N . TYR B 1 88 ? 3.451 -8.477 12.375 1 98.38 88 TYR B N 1
ATOM 1657 C CA . TYR B 1 88 ? 4.602 -8.523 11.484 1 98.38 88 TYR B CA 1
ATOM 1658 C C . TYR B 1 88 ? 5.285 -9.883 11.547 1 98.38 88 TYR B C 1
ATOM 1660 O O . TYR B 1 88 ? 5.992 -10.273 10.617 1 98.38 88 TYR B O 1
ATOM 1668 N N . ILE B 1 89 ? 5.105 -10.547 12.625 1 98.62 89 ILE B N 1
ATOM 1669 C CA . ILE B 1 89 ? 5.629 -11.906 12.68 1 98.62 89 ILE B CA 1
ATOM 1670 C C . ILE B 1 89 ? 4.898 -12.781 11.664 1 98.62 89 ILE B C 1
ATOM 1672 O O . ILE B 1 89 ? 5.531 -13.508 10.891 1 98.62 89 ILE B O 1
ATOM 1676 N N . LEU B 1 90 ? 3.648 -12.688 11.695 1 98.56 90 LEU B N 1
ATOM 1677 C CA . LEU B 1 90 ? 2.846 -13.43 10.727 1 98.56 90 LEU B CA 1
ATOM 1678 C C . LEU B 1 90 ? 3.123 -12.953 9.305 1 98.56 90 LEU B C 1
ATOM 1680 O O . LEU B 1 90 ? 3.23 -13.773 8.383 1 98.56 90 LEU B O 1
ATOM 1684 N N . LEU B 1 91 ? 3.256 -11.68 9.141 1 98.88 91 LEU B N 1
ATOM 1685 C CA . LEU B 1 91 ? 3.525 -11.141 7.816 1 98.88 91 LEU B CA 1
ATOM 1686 C C . LEU B 1 91 ? 4.848 -11.672 7.27 1 98.88 91 LEU B C 1
ATOM 1688 O O . LEU B 1 91 ? 4.949 -12 6.086 1 98.88 91 LEU B O 1
ATOM 1692 N N . TRP B 1 92 ? 5.77 -11.766 8.156 1 98.88 92 TRP B N 1
ATOM 1693 C CA . TRP B 1 92 ? 7.078 -12.266 7.75 1 98.88 92 TRP B CA 1
ATOM 1694 C C . TRP B 1 92 ? 6.988 -13.727 7.324 1 98.88 92 TRP B C 1
ATOM 1696 O O . TRP B 1 92 ? 7.629 -14.141 6.352 1 98.88 92 TRP B O 1
ATOM 1706 N N . LYS B 1 93 ? 6.227 -14.445 7.988 1 98.75 93 LYS B N 1
ATOM 1707 C CA . LYS B 1 93 ? 6.016 -15.844 7.602 1 98.75 93 LYS B CA 1
ATOM 1708 C C . LYS B 1 93 ? 5.383 -15.938 6.215 1 98.75 93 LYS B C 1
ATOM 1710 O O . LYS B 1 93 ? 5.789 -16.766 5.398 1 98.75 93 LYS B O 1
ATOM 1715 N N . ILE B 1 94 ? 4.438 -15.117 5.984 1 98.88 94 ILE B N 1
ATOM 1716 C CA . ILE B 1 94 ? 3.775 -15.078 4.684 1 98.88 94 ILE B CA 1
ATOM 1717 C C . ILE B 1 94 ? 4.789 -14.734 3.596 1 98.88 94 ILE B C 1
ATOM 1719 O O . ILE B 1 94 ? 4.832 -15.391 2.551 1 98.88 94 ILE B O 1
ATOM 1723 N N . VAL B 1 95 ? 5.617 -13.797 3.859 1 98.88 95 VAL B N 1
ATOM 1724 C CA . VAL B 1 95 ? 6.625 -13.305 2.924 1 98.88 95 VAL B CA 1
ATOM 1725 C C . VAL B 1 95 ? 7.602 -14.43 2.58 1 98.88 95 VAL B C 1
ATOM 1727 O O . VAL B 1 95 ? 7.938 -14.633 1.41 1 98.88 95 VAL B O 1
ATOM 1730 N N . LYS B 1 96 ? 7.945 -15.18 3.553 1 98.81 96 LYS B N 1
ATOM 1731 C CA . LYS B 1 96 ? 9.047 -16.125 3.361 1 98.81 96 LYS B CA 1
ATOM 1732 C C . LYS B 1 96 ? 8.523 -17.484 2.924 1 98.81 96 LYS B C 1
ATOM 1734 O O . LYS B 1 96 ? 9.234 -18.234 2.248 1 98.81 96 LYS B O 1
ATOM 1739 N N . GLU B 1 97 ? 7.289 -17.734 3.201 1 98.69 97 GLU B N 1
ATOM 1740 C CA . GLU B 1 97 ? 6.785 -19.078 2.93 1 98.69 97 GLU B CA 1
ATOM 1741 C C . GLU B 1 97 ? 5.684 -19.047 1.872 1 98.69 97 GLU B C 1
ATOM 1743 O O . GLU B 1 97 ? 5.77 -19.766 0.864 1 98.69 97 GLU B O 1
ATOM 1748 N N . ASP B 1 98 ? 4.691 -18.219 2.078 1 98.88 98 ASP B N 1
ATOM 1749 C CA . ASP B 1 98 ? 3.496 -18.25 1.237 1 98.88 98 ASP B CA 1
ATOM 1750 C C . ASP B 1 98 ? 3.762 -17.594 -0.114 1 98.88 98 ASP B C 1
ATOM 1752 O O . ASP B 1 98 ? 3.287 -18.078 -1.146 1 98.88 98 ASP B O 1
ATOM 1756 N N . VAL B 1 99 ? 4.527 -16.547 -0.132 1 98.94 99 VAL B N 1
ATOM 1757 C CA . VAL B 1 99 ? 4.738 -15.797 -1.364 1 98.94 99 VAL B CA 1
ATOM 1758 C C . VAL B 1 99 ? 5.508 -16.656 -2.369 1 98.94 99 VAL B C 1
ATOM 1760 O O . VAL B 1 99 ? 5.117 -16.75 -3.533 1 98.94 99 VAL B O 1
ATOM 1763 N N . PRO B 1 100 ? 6.598 -17.312 -1.978 1 98.88 100 PRO B N 1
ATOM 1764 C CA . PRO B 1 100 ? 7.266 -18.203 -2.93 1 98.88 100 PRO B CA 1
ATOM 1765 C C . PRO B 1 100 ? 6.352 -19.312 -3.453 1 98.88 100 PRO B C 1
ATOM 1767 O O . PRO B 1 100 ? 6.422 -19.672 -4.629 1 98.88 100 PRO B O 1
ATOM 1770 N N . LYS B 1 101 ? 5.473 -19.797 -2.627 1 98.69 101 LYS B N 1
ATOM 1771 C CA . LYS B 1 101 ? 4.527 -20.812 -3.057 1 98.69 101 LYS B CA 1
ATOM 1772 C C . LYS B 1 101 ? 3.533 -20.266 -4.07 1 98.69 101 LYS B C 1
ATOM 1774 O O . LYS B 1 101 ? 3.225 -20.906 -5.07 1 98.69 101 LYS B O 1
ATOM 1779 N N . ILE B 1 102 ? 3.023 -19.094 -3.799 1 98.81 102 ILE B N 1
ATOM 1780 C CA . ILE B 1 102 ? 2.105 -18.438 -4.715 1 98.81 102 ILE B CA 1
ATOM 1781 C C . ILE B 1 102 ? 2.777 -18.25 -6.074 1 98.81 102 ILE B C 1
ATOM 1783 O O . ILE B 1 102 ? 2.174 -18.516 -7.113 1 98.81 102 ILE B O 1
ATOM 1787 N N . LYS B 1 103 ? 4.004 -17.75 -6.031 1 98.81 103 LYS B N 1
ATOM 1788 C CA . LYS B 1 103 ? 4.746 -17.578 -7.273 1 98.81 103 LYS B CA 1
ATOM 1789 C C . LYS B 1 103 ? 4.793 -18.859 -8.078 1 98.81 103 LYS B C 1
ATOM 1791 O O . LYS B 1 103 ? 4.492 -18.875 -9.273 1 98.81 103 LYS B O 1
ATOM 1796 N N . LYS B 1 104 ? 5.109 -19.938 -7.473 1 98.5 104 LYS B N 1
ATOM 1797 C CA . LYS B 1 104 ? 5.234 -21.234 -8.141 1 98.5 104 LYS B CA 1
ATOM 1798 C C . LYS B 1 104 ? 3.895 -21.688 -8.719 1 98.5 104 LYS B C 1
ATOM 1800 O O . LYS B 1 104 ? 3.832 -22.156 -9.859 1 98.5 104 LYS B O 1
ATOM 1805 N N . GLU B 1 105 ? 2.85 -21.5 -7.945 1 98.19 105 GLU B N 1
ATOM 1806 C CA . GLU B 1 105 ? 1.529 -21.953 -8.375 1 98.19 105 GLU B CA 1
ATOM 1807 C C . GLU B 1 105 ? 1.011 -21.125 -9.539 1 98.19 105 GLU B C 1
ATOM 1809 O O . GLU B 1 105 ? 0.387 -21.641 -10.461 1 98.19 105 GLU B O 1
ATOM 1814 N N . VAL B 1 106 ? 1.284 -19.859 -9.477 1 98.38 106 VAL B N 1
ATOM 1815 C CA . VAL B 1 106 ? 0.771 -18.969 -10.516 1 98.38 106 VAL B CA 1
ATOM 1816 C C . VAL B 1 106 ? 1.584 -19.156 -11.797 1 98.38 106 VAL B C 1
ATOM 1818 O O . VAL B 1 106 ? 1.051 -19.031 -12.898 1 98.38 106 VAL B O 1
ATOM 1821 N N . GLU B 1 107 ? 2.797 -19.484 -11.648 1 97.12 107 GLU B N 1
ATOM 1822 C CA . GLU B 1 107 ? 3.664 -19.703 -12.805 1 97.12 107 GLU B CA 1
ATOM 1823 C C . GLU B 1 107 ? 3.174 -20.875 -13.641 1 97.12 107 GLU B C 1
ATOM 1825 O O . GLU B 1 107 ? 3.391 -20.922 -14.859 1 97.12 107 GLU B O 1
ATOM 1830 N N . ILE B 1 108 ? 2.455 -21.812 -12.992 1 92.69 108 ILE B N 1
ATOM 1831 C CA . ILE B 1 108 ? 2.059 -23.031 -13.703 1 92.69 108 ILE B CA 1
ATOM 1832 C C . ILE B 1 108 ? 0.667 -22.844 -14.297 1 92.69 108 ILE B C 1
ATOM 1834 O O . ILE B 1 108 ? 0.17 -23.719 -15.016 1 92.69 108 ILE B O 1
ATOM 1838 N N . VAL B 1 109 ? 0.023 -21.812 -13.898 1 90.5 109 VAL B N 1
ATOM 1839 C CA . VAL B 1 109 ? -1.28 -21.516 -14.484 1 90.5 109 VAL B CA 1
ATOM 1840 C C . VAL B 1 109 ? -1.129 -21.234 -15.977 1 90.5 109 VAL B C 1
ATOM 1842 O O . VAL B 1 109 ? -1.923 -21.719 -16.781 1 90.5 109 VAL B O 1
#

Sequence (218 aa):
MSKRDVKAFLYDILESANDVIEFTKDIDYNEFINNKMIRYAVIRALEIIGEASRYINNDFREKFPNVPWKEMVGLRNILIHKYFGIDYILLWKIVKEDVPKIKKEVEIVMSKRDVKAFLYDILESANDVIEFTKDIDYNEFINNKMIRYAVIRALEIIGEASRYINNDFREKFPNVPWKEMVGLRNILIHKYFGIDYILLWKIVKEDVPKIKKEVEIV